Protein AF-A0A353GXH1-F1 (afdb_monomer)

pLDDT: mean 73.82, std 18.23, range [31.78, 96.81]

Structure (mmCIF, N/CA/C/O backbone):
data_AF-A0A353GXH1-F1
#
_entry.id   AF-A0A353GXH1-F1
#
loop_
_atom_site.group_PDB
_atom_site.id
_atom_site.type_symbol
_atom_site.label_atom_id
_atom_site.label_alt_id
_atom_site.label_comp_id
_atom_site.label_asym_id
_atom_site.label_entity_id
_atom_site.label_seq_id
_atom_site.pdbx_PDB_ins_code
_atom_site.Cartn_x
_atom_site.Cartn_y
_atom_site.Cartn_z
_atom_site.occupancy
_atom_site.B_iso_or_equiv
_atom_site.auth_seq_id
_atom_site.auth_comp_id
_atom_site.auth_asym_id
_atom_site.auth_atom_id
_atom_site.pdbx_PDB_model_num
ATOM 1 N N . MET A 1 1 ? 53.257 -61.340 -14.850 1.00 58.16 1 MET A N 1
ATOM 2 C CA . MET A 1 1 ? 53.489 -60.068 -14.124 1.00 58.16 1 MET A CA 1
ATOM 3 C C . MET A 1 1 ? 53.254 -58.827 -15.000 1.00 58.16 1 MET A C 1
ATOM 5 O O . MET A 1 1 ? 52.525 -57.948 -14.570 1.00 58.16 1 MET A O 1
ATOM 9 N N . TYR A 1 2 ? 53.727 -58.785 -16.255 1.00 58.03 2 TYR A N 1
ATOM 10 C CA . TYR A 1 2 ? 53.550 -57.642 -17.181 1.00 58.03 2 TYR A CA 1
ATOM 11 C C . TYR A 1 2 ? 52.098 -57.253 -17.548 1.00 58.03 2 TYR A C 1
ATOM 13 O O . TYR A 1 2 ? 51.822 -56.089 -17.831 1.00 58.03 2 TYR A O 1
ATOM 21 N N . PHE A 1 3 ? 51.154 -58.201 -17.555 1.00 57.44 3 PHE A N 1
ATOM 22 C CA . PHE A 1 3 ? 49.775 -57.938 -17.997 1.00 57.44 3 PHE A CA 1
ATOM 23 C C . PHE A 1 3 ? 48.946 -57.155 -16.961 1.00 57.44 3 PHE A C 1
ATOM 25 O O . PHE A 1 3 ? 48.179 -56.260 -17.315 1.00 57.44 3 PHE A O 1
ATOM 32 N N . LEU A 1 4 ? 49.146 -57.445 -15.671 1.00 59.50 4 LEU A N 1
ATOM 33 C CA . LEU A 1 4 ? 48.474 -56.748 -14.568 1.00 59.50 4 LEU A CA 1
ATOM 34 C C . LEU A 1 4 ? 48.942 -55.291 -14.452 1.00 59.50 4 LEU A C 1
ATOM 36 O O . LEU A 1 4 ? 48.135 -54.400 -14.188 1.00 59.50 4 LEU A O 1
ATOM 40 N N . ASP A 1 5 ? 50.220 -55.038 -14.733 1.00 67.25 5 ASP A N 1
ATOM 41 C CA . ASP A 1 5 ? 50.815 -53.704 -14.631 1.00 67.25 5 ASP A CA 1
ATOM 42 C C . ASP A 1 5 ? 50.330 -52.768 -15.752 1.00 67.25 5 ASP A C 1
ATOM 44 O O . ASP A 1 5 ? 49.944 -51.619 -15.515 1.00 67.25 5 ASP A O 1
ATOM 48 N N . ARG A 1 6 ? 50.202 -53.300 -16.978 1.00 69.12 6 ARG A N 1
ATOM 49 C CA . ARG A 1 6 ? 49.621 -52.569 -18.116 1.00 69.12 6 ARG A CA 1
ATOM 50 C C . ARG A 1 6 ? 48.143 -52.226 -17.872 1.00 69.12 6 ARG A C 1
ATOM 52 O O . ARG A 1 6 ? 47.704 -51.130 -18.218 1.00 69.12 6 ARG A O 1
ATOM 59 N N . MET A 1 7 ? 47.386 -53.113 -17.222 1.00 71.31 7 MET A N 1
ATOM 60 C CA . MET A 1 7 ? 45.981 -52.869 -16.874 1.00 71.31 7 MET A CA 1
ATOM 61 C C . MET A 1 7 ? 45.823 -51.795 -15.783 1.00 71.31 7 MET A C 1
ATOM 63 O O . MET A 1 7 ? 44.937 -50.944 -15.886 1.00 71.31 7 MET A O 1
ATOM 67 N N . ASN A 1 8 ? 46.706 -51.767 -14.781 1.00 75.44 8 ASN A N 1
ATOM 68 C CA . ASN A 1 8 ? 46.724 -50.714 -13.758 1.00 75.44 8 ASN A CA 1
ATOM 69 C C . ASN A 1 8 ? 47.136 -49.347 -14.330 1.00 75.44 8 ASN A C 1
ATOM 71 O O . ASN A 1 8 ? 46.589 -48.319 -13.925 1.00 75.44 8 ASN A O 1
ATOM 75 N N . TRP A 1 9 ? 48.036 -49.324 -15.317 1.00 75.25 9 TRP A N 1
ATOM 76 C CA . TRP A 1 9 ? 48.429 -48.106 -16.031 1.00 75.25 9 TRP A CA 1
ATOM 77 C C . TRP A 1 9 ? 47.286 -47.517 -16.872 1.00 75.25 9 TRP A C 1
ATOM 79 O O . TRP A 1 9 ? 47.043 -46.309 -16.824 1.00 75.25 9 TRP A O 1
ATOM 89 N N . VAL A 1 10 ? 46.521 -48.361 -17.576 1.00 82.62 10 VAL A N 1
ATOM 90 C CA . VAL A 1 10 ? 45.324 -47.930 -18.323 1.00 82.62 10 VAL A CA 1
ATOM 91 C C . VAL A 1 10 ? 44.236 -47.421 -17.372 1.00 82.62 10 VAL A C 1
ATOM 93 O O . VAL A 1 10 ? 43.685 -46.347 -17.608 1.00 82.62 10 VAL A O 1
ATOM 96 N N . LYS A 1 11 ? 43.982 -48.113 -16.250 1.00 83.06 11 LYS A N 1
ATOM 97 C CA . LYS A 1 11 ? 43.033 -47.652 -15.216 1.00 83.06 11 LYS A CA 1
ATOM 98 C C . LYS A 1 11 ? 43.435 -46.298 -14.621 1.00 83.06 11 LYS A C 1
ATOM 100 O O . LYS A 1 11 ? 42.574 -45.435 -14.463 1.00 83.06 11 LYS A O 1
ATOM 105 N N . LYS A 1 12 ? 44.731 -46.069 -14.362 1.00 82.50 12 LYS A N 1
ATOM 106 C CA . LYS A 1 12 ? 45.248 -44.758 -13.926 1.00 82.50 12 LYS A CA 1
ATOM 107 C C . LYS A 1 12 ? 45.021 -43.671 -14.978 1.00 82.50 12 LYS A C 1
ATOM 109 O O . LYS A 1 12 ? 44.559 -42.592 -14.624 1.00 82.50 12 LYS A O 1
ATOM 114 N N . LYS A 1 13 ? 45.288 -43.943 -16.261 1.00 87.00 13 LYS A N 1
ATOM 115 C CA . LYS A 1 13 ? 45.057 -42.968 -17.343 1.00 87.00 13 LYS A CA 1
ATOM 116 C C . LYS A 1 13 ? 43.580 -42.623 -17.531 1.00 87.00 13 LYS A C 1
ATOM 118 O O . LYS A 1 13 ? 43.259 -41.450 -17.692 1.00 87.00 13 LYS A O 1
ATOM 123 N N . ILE A 1 14 ? 42.694 -43.615 -17.455 1.00 88.81 14 ILE A N 1
ATOM 124 C CA . ILE A 1 14 ? 41.241 -43.402 -17.509 1.00 88.81 14 ILE A CA 1
ATOM 125 C C . ILE A 1 14 ? 40.773 -42.591 -16.294 1.00 88.81 14 ILE A C 1
ATOM 127 O O . ILE A 1 14 ? 40.003 -41.648 -16.456 1.00 88.81 14 ILE A O 1
ATOM 131 N N . GLY A 1 15 ? 41.284 -42.894 -15.095 1.00 89.31 15 GLY A N 1
ATOM 132 C CA . GLY A 1 15 ? 40.976 -42.134 -13.881 1.00 89.31 15 GLY A CA 1
ATOM 133 C C . GLY A 1 15 ? 41.414 -40.668 -13.961 1.00 89.31 15 GLY A C 1
ATOM 134 O O . GLY A 1 15 ? 40.645 -39.780 -13.602 1.00 89.31 15 GLY A O 1
ATOM 135 N N . ILE A 1 16 ? 42.610 -40.401 -14.496 1.00 89.12 16 ILE A N 1
ATOM 136 C CA . ILE A 1 16 ? 43.112 -39.034 -14.711 1.00 89.12 16 ILE A CA 1
ATOM 137 C C . ILE A 1 16 ? 42.254 -38.299 -15.748 1.00 89.12 16 ILE A C 1
ATOM 139 O O . ILE A 1 16 ? 41.859 -37.162 -15.509 1.00 89.12 16 ILE A O 1
ATOM 143 N N . LEU A 1 17 ? 41.906 -38.946 -16.865 1.00 88.31 17 LEU A N 1
ATOM 144 C CA . LEU A 1 17 ? 41.052 -38.345 -17.892 1.00 88.31 17 LEU A CA 1
ATOM 145 C C . LEU A 1 17 ? 39.658 -38.002 -17.342 1.00 88.31 17 LEU A C 1
ATOM 147 O O . LEU A 1 17 ? 39.151 -36.914 -17.596 1.00 88.31 17 LEU A O 1
ATOM 151 N N . PHE A 1 18 ? 39.065 -38.889 -16.540 1.00 88.06 18 PHE A N 1
ATOM 152 C CA . PHE A 1 18 ? 37.774 -38.648 -15.895 1.00 88.06 18 PHE A CA 1
ATOM 153 C C . PHE A 1 18 ? 37.831 -37.478 -14.898 1.00 88.06 18 PHE A C 1
ATOM 155 O O . PHE A 1 18 ? 36.925 -36.647 -14.865 1.00 88.06 18 PHE A O 1
ATOM 162 N N . MET A 1 19 ? 38.925 -37.359 -14.139 1.00 83.56 19 MET A N 1
ATOM 163 C CA . MET A 1 19 ? 39.149 -36.246 -13.209 1.00 83.56 19 MET A CA 1
ATOM 164 C C . MET A 1 19 ? 39.321 -34.904 -13.943 1.00 83.56 19 MET A C 1
ATOM 166 O O . MET A 1 19 ? 38.769 -33.893 -13.510 1.00 83.56 19 MET A O 1
ATOM 170 N N . VAL A 1 20 ? 40.008 -34.897 -15.091 1.00 86.75 20 VAL A N 1
ATOM 171 C CA . VAL A 1 20 ? 40.140 -33.710 -15.955 1.00 86.75 20 VAL A CA 1
ATOM 172 C C . VAL A 1 20 ? 38.787 -33.309 -16.556 1.00 86.75 20 VAL A C 1
ATOM 174 O O . VAL A 1 20 ? 38.442 -32.130 -16.549 1.00 86.75 20 VAL A O 1
ATOM 177 N N . VAL A 1 21 ? 37.978 -34.272 -17.008 1.00 85.62 21 VAL A N 1
ATOM 178 C CA . VAL A 1 21 ? 36.626 -34.006 -17.537 1.00 85.62 21 VAL A CA 1
ATOM 179 C C . VAL A 1 21 ? 35.698 -33.442 -16.455 1.00 85.62 21 VAL A C 1
ATOM 181 O O . VAL A 1 21 ? 34.954 -32.501 -16.725 1.00 85.62 21 VAL A O 1
ATOM 184 N N . LEU A 1 22 ? 35.783 -33.938 -15.217 1.00 81.31 22 LEU A N 1
ATOM 185 C CA . LEU A 1 22 ? 35.049 -33.380 -14.074 1.00 81.31 22 LEU A CA 1
ATOM 186 C C . LEU A 1 22 ? 35.471 -31.939 -13.749 1.00 81.31 22 LEU A C 1
ATOM 188 O O . LEU A 1 22 ? 34.616 -31.110 -13.446 1.00 81.31 22 LEU A O 1
ATOM 192 N N . MET A 1 23 ? 36.763 -31.611 -13.860 1.00 77.12 23 MET A N 1
ATOM 193 C CA . MET A 1 23 ? 37.250 -30.240 -13.661 1.00 77.12 23 MET A CA 1
ATOM 194 C C . MET A 1 23 ? 36.770 -29.280 -14.757 1.00 77.12 23 MET A C 1
ATOM 196 O O . MET A 1 23 ? 36.405 -28.147 -14.451 1.00 77.12 23 MET A O 1
ATOM 200 N N . VAL A 1 24 ? 36.698 -29.731 -16.013 1.00 80.06 24 VAL A N 1
ATOM 201 C CA . VAL A 1 24 ? 36.163 -28.926 -17.129 1.00 80.06 24 VAL A CA 1
ATOM 202 C C . VAL A 1 24 ? 34.629 -28.808 -17.059 1.00 80.06 24 VAL A C 1
ATOM 204 O O . VAL A 1 24 ? 34.066 -27.788 -17.456 1.00 80.06 24 VAL A O 1
ATOM 207 N N . GLY A 1 25 ? 33.938 -29.807 -16.500 1.00 71.56 25 GLY A N 1
ATOM 208 C CA . GLY A 1 25 ? 32.489 -29.779 -16.264 1.00 71.56 25 GLY A CA 1
ATOM 209 C C . GLY A 1 25 ? 32.046 -28.861 -15.115 1.00 71.56 25 GLY A C 1
ATOM 210 O O . GLY A 1 25 ? 30.892 -28.442 -15.078 1.00 71.56 25 GLY A O 1
ATOM 211 N N . CYS A 1 26 ? 32.957 -28.483 -14.213 1.00 67.88 26 CYS A N 1
ATOM 212 C CA . CYS A 1 26 ? 32.695 -27.605 -13.066 1.00 67.88 26 CYS A CA 1
ATOM 213 C C . CYS A 1 26 ? 32.782 -26.099 -13.394 1.00 67.88 26 CYS A C 1
ATOM 215 O O . CYS A 1 26 ? 33.204 -25.297 -12.560 1.00 67.88 26 CYS A O 1
ATOM 217 N N . ASN A 1 27 ? 32.328 -25.668 -14.574 1.00 66.00 27 ASN A N 1
ATOM 218 C CA . ASN A 1 27 ? 32.113 -24.244 -14.868 1.00 66.00 27 ASN A CA 1
ATOM 219 C C . ASN A 1 27 ? 30.830 -23.733 -14.171 1.00 66.00 27 ASN A C 1
ATOM 221 O O . ASN A 1 27 ? 29.853 -23.337 -14.800 1.00 66.00 27 ASN A O 1
ATOM 225 N N . GLY A 1 28 ? 30.820 -23.763 -12.836 1.00 59.56 28 GLY A N 1
ATOM 226 C CA . GLY A 1 28 ? 29.675 -23.446 -11.971 1.00 59.56 28 GLY A CA 1
ATOM 227 C C . GLY A 1 28 ? 29.397 -21.952 -11.762 1.00 59.56 28 GLY A C 1
ATOM 228 O O . GLY A 1 28 ? 28.925 -21.564 -10.698 1.00 59.56 28 GLY A O 1
ATOM 229 N N . CYS A 1 29 ? 29.714 -21.084 -12.725 1.00 61.56 29 CYS A N 1
ATOM 230 C CA . CYS A 1 29 ? 29.539 -19.629 -12.592 1.00 61.56 29 CYS A CA 1
ATOM 231 C C . CYS A 1 29 ? 28.863 -18.972 -13.806 1.00 61.56 29 CYS A C 1
ATOM 233 O O . CYS A 1 29 ? 29.098 -17.797 -14.072 1.00 61.56 29 CYS A O 1
ATOM 235 N N . TRP A 1 30 ? 28.006 -19.698 -14.529 1.00 57.62 30 TRP A N 1
ATOM 236 C CA . TRP A 1 30 ? 27.283 -19.130 -15.676 1.00 57.62 30 TRP A CA 1
ATOM 237 C C . TRP A 1 30 ? 26.082 -18.251 -15.271 1.00 57.62 30 TRP A C 1
ATOM 239 O O . TRP A 1 30 ? 25.663 -17.396 -16.041 1.00 57.62 30 TRP A O 1
ATOM 249 N N . ASP A 1 31 ? 25.557 -18.387 -14.049 1.00 52.81 31 ASP A N 1
ATOM 250 C CA . ASP A 1 31 ? 24.341 -17.674 -13.615 1.00 52.81 31 ASP A CA 1
ATOM 251 C C . ASP A 1 31 ? 24.621 -16.504 -12.646 1.00 52.81 31 ASP A C 1
ATOM 253 O O . ASP A 1 31 ? 23.929 -16.294 -11.648 1.00 52.81 31 ASP A O 1
ATOM 257 N N . LYS A 1 32 ? 25.689 -15.730 -12.897 1.00 58.84 32 LYS A N 1
ATOM 258 C CA . LYS A 1 32 ? 25.958 -14.499 -12.133 1.00 58.84 32 LYS A CA 1
ATOM 259 C C . LYS A 1 32 ? 25.214 -13.313 -12.743 1.00 58.84 32 LYS A C 1
ATOM 261 O O . LYS A 1 32 ? 25.686 -12.670 -13.677 1.00 58.84 32 LYS A O 1
ATOM 266 N N . ASN A 1 33 ? 24.085 -12.952 -12.139 1.00 59.75 33 ASN A N 1
ATOM 267 C CA . ASN A 1 33 ? 23.472 -11.644 -12.360 1.00 59.75 33 ASN A CA 1
ATOM 268 C C . ASN A 1 33 ? 24.214 -10.582 -11.540 1.00 59.75 33 ASN A C 1
ATOM 270 O O . ASN A 1 33 ? 24.004 -10.437 -10.337 1.00 59.75 33 ASN A O 1
ATOM 274 N N . GLU A 1 34 ? 25.108 -9.838 -12.188 1.00 65.31 34 GLU A N 1
ATOM 275 C CA . GLU A 1 34 ? 25.822 -8.743 -11.534 1.00 65.31 34 GLU A CA 1
ATOM 276 C C . GLU A 1 34 ? 24.870 -7.602 -11.141 1.00 65.31 34 GLU A C 1
ATOM 278 O O . GLU A 1 34 ? 24.014 -7.186 -11.925 1.00 65.31 34 GLU A O 1
ATOM 283 N N . LEU A 1 35 ? 25.075 -7.020 -9.951 1.00 63.38 35 LEU A N 1
ATOM 284 C CA . LEU A 1 35 ? 24.279 -5.898 -9.427 1.00 63.38 35 LEU A CA 1
ATOM 285 C C . LEU A 1 35 ? 24.234 -4.699 -10.395 1.00 63.38 35 LEU A C 1
ATOM 287 O O . LEU A 1 35 ? 23.254 -3.957 -10.438 1.00 63.38 35 LEU A O 1
ATOM 291 N N . LYS A 1 36 ? 25.272 -4.531 -11.225 1.00 67.69 36 LYS A N 1
ATOM 292 C CA . LYS A 1 36 ? 25.351 -3.481 -12.250 1.00 67.69 36 LYS A CA 1
ATOM 293 C C . LYS A 1 36 ? 24.356 -3.659 -13.408 1.00 67.69 36 LYS A C 1
ATOM 295 O O . LYS A 1 36 ? 24.119 -2.709 -14.140 1.00 67.69 36 LYS A O 1
ATOM 300 N N . ASN A 1 37 ? 23.763 -4.838 -13.575 1.00 77.50 37 ASN A N 1
ATOM 301 C CA . ASN A 1 37 ? 22.806 -5.125 -14.649 1.00 77.50 37 ASN A CA 1
ATOM 302 C C . ASN A 1 37 ? 21.350 -5.106 -14.157 1.00 77.50 37 ASN A C 1
ATOM 304 O O . ASN A 1 37 ? 20.422 -5.325 -14.940 1.00 77.50 37 ASN A O 1
ATOM 308 N N . LEU A 1 38 ? 21.144 -4.837 -12.864 1.00 85.69 38 LEU A N 1
ATOM 309 C CA . LEU A 1 38 ? 19.846 -4.861 -12.203 1.00 85.69 38 LEU A CA 1
ATOM 310 C C . LEU A 1 38 ? 19.358 -3.442 -11.892 1.00 85.69 38 LEU A C 1
ATOM 312 O O . LEU A 1 38 ? 20.103 -2.599 -11.387 1.00 85.69 38 LEU A O 1
ATOM 316 N N . ALA A 1 39 ? 18.089 -3.187 -12.200 1.00 88.19 39 ALA A N 1
ATOM 317 C CA . ALA A 1 39 ? 17.342 -2.022 -11.753 1.00 88.19 39 ALA A CA 1
ATOM 318 C C . ALA A 1 39 ? 16.627 -2.378 -10.453 1.00 88.19 39 ALA A C 1
ATOM 320 O O . ALA A 1 39 ? 15.634 -3.105 -10.468 1.00 88.19 39 ALA A O 1
ATOM 321 N N . LEU A 1 40 ? 17.154 -1.894 -9.330 1.00 89.75 40 LEU A N 1
ATOM 322 C CA . LEU A 1 40 ? 16.593 -2.168 -8.011 1.00 89.75 40 LEU A CA 1
ATOM 323 C C . LEU A 1 40 ? 15.289 -1.394 -7.849 1.00 89.75 40 LEU A C 1
ATOM 325 O O . LEU A 1 40 ? 15.289 -0.165 -7.776 1.00 89.75 40 LEU A O 1
ATOM 329 N N . ILE A 1 41 ? 14.174 -2.113 -7.806 1.00 90.31 41 ILE A N 1
ATOM 330 C CA . ILE A 1 41 ? 12.862 -1.498 -7.628 1.00 90.31 41 ILE A CA 1
ATOM 331 C C . ILE A 1 41 ? 12.614 -1.336 -6.134 1.00 90.31 41 ILE A C 1
ATOM 333 O O . ILE A 1 41 ? 12.787 -2.290 -5.383 1.00 90.31 41 ILE A O 1
ATOM 337 N N . SER A 1 42 ? 12.221 -0.140 -5.706 1.00 91.69 42 SER A N 1
ATOM 338 C CA . SER A 1 42 ? 11.859 0.165 -4.312 1.00 91.69 42 SER A CA 1
ATOM 339 C C . SER A 1 42 ? 10.346 0.212 -4.114 1.00 91.69 42 SER A C 1
ATOM 341 O O . SER A 1 42 ? 9.836 -0.329 -3.137 1.00 91.69 42 SER A O 1
ATOM 343 N N . GLY A 1 43 ? 9.613 0.762 -5.081 1.00 92.38 43 GLY A N 1
ATOM 344 C CA . GLY A 1 43 ? 8.154 0.829 -5.082 1.00 92.38 43 GLY A CA 1
ATOM 345 C C . GLY A 1 43 ? 7.579 0.546 -6.465 1.00 92.38 43 GLY A C 1
ATOM 346 O O . GLY A 1 43 ? 8.218 0.831 -7.483 1.00 92.38 43 GLY A O 1
ATOM 347 N N . MET A 1 44 ? 6.381 -0.028 -6.488 1.00 93.06 44 MET A N 1
ATOM 348 C CA . MET A 1 44 ? 5.606 -0.276 -7.700 1.00 93.06 44 MET A CA 1
ATOM 349 C C . MET A 1 44 ? 4.227 0.367 -7.569 1.00 93.06 44 MET A C 1
ATOM 351 O O . MET A 1 44 ? 3.571 0.228 -6.544 1.00 93.06 44 MET A O 1
ATOM 355 N N . GLY A 1 45 ? 3.788 1.055 -8.613 1.00 94.44 45 GLY A N 1
ATOM 356 C CA . GLY A 1 45 ? 2.474 1.668 -8.725 1.00 94.44 45 GLY A CA 1
ATOM 357 C C . GLY A 1 45 ? 1.660 0.982 -9.811 1.00 94.44 45 GLY A C 1
ATOM 358 O O . GLY A 1 45 ? 2.204 0.625 -10.860 1.00 94.44 45 GLY A O 1
ATOM 359 N N . VAL A 1 46 ? 0.369 0.790 -9.566 1.00 94.62 46 VAL A N 1
ATOM 360 C CA . VAL A 1 46 ? -0.579 0.269 -10.554 1.00 94.62 46 VAL A CA 1
ATOM 361 C C . VAL A 1 46 ? -1.751 1.221 -10.656 1.00 94.62 46 VAL A C 1
ATOM 363 O O . VAL A 1 46 ? -2.561 1.318 -9.737 1.00 94.62 46 VAL A O 1
ATOM 366 N N . ASP A 1 47 ? -1.850 1.869 -11.804 1.00 95.56 47 ASP A N 1
ATOM 367 C CA . ASP A 1 47 ? -2.963 2.719 -12.195 1.00 95.56 47 ASP A CA 1
ATOM 368 C C . ASP A 1 47 ? -3.741 2.063 -13.341 1.00 95.56 47 ASP A C 1
ATOM 370 O O . ASP A 1 47 ? -3.263 1.138 -14.017 1.00 95.56 47 ASP A O 1
ATOM 374 N N . ARG A 1 48 ? -4.978 2.521 -13.542 1.00 93.06 48 ARG A N 1
ATOM 375 C CA . ARG A 1 48 ? -5.827 2.061 -14.634 1.00 93.06 48 ARG A CA 1
ATOM 376 C C . ARG A 1 48 ? -6.611 3.227 -15.202 1.00 93.06 48 ARG A C 1
ATOM 378 O O . ARG A 1 48 ? -7.264 3.950 -14.458 1.00 93.06 48 ARG A O 1
ATOM 385 N N . THR A 1 49 ? -6.531 3.393 -16.509 1.00 91.06 49 THR A N 1
ATOM 386 C CA . THR A 1 49 ? -7.243 4.442 -17.234 1.00 91.06 49 THR A CA 1
ATOM 387 C C . THR A 1 49 ? -8.732 4.106 -17.361 1.00 91.06 49 THR A C 1
ATOM 389 O O . THR A 1 49 ? -9.168 2.974 -17.110 1.00 91.06 49 THR A O 1
ATOM 392 N N . SER A 1 50 ? -9.534 5.091 -17.765 1.00 88.25 50 SER A N 1
ATOM 393 C CA . SER A 1 50 ? -10.970 4.922 -18.017 1.00 88.25 50 SER A CA 1
ATOM 394 C C . SER A 1 50 ? -11.266 3.988 -19.200 1.00 88.25 50 SER A C 1
ATOM 396 O O . SER A 1 50 ? -12.247 3.250 -19.154 1.00 88.25 50 SER A O 1
ATOM 398 N N . ASP A 1 51 ? -10.393 3.948 -20.214 1.00 87.56 51 ASP A N 1
ATOM 399 C CA . ASP A 1 51 ? -10.444 3.001 -21.344 1.00 87.56 51 ASP A CA 1
ATOM 400 C C . ASP A 1 51 ? -9.907 1.597 -20.982 1.00 87.56 51 ASP A C 1
ATOM 402 O O . ASP A 1 51 ? -9.866 0.695 -21.818 1.00 87.56 51 ASP A O 1
ATOM 406 N N . GLY A 1 52 ? -9.534 1.376 -19.716 1.00 85.12 52 GLY A N 1
ATOM 407 C CA . GLY A 1 52 ? -9.236 0.058 -19.161 1.00 85.12 52 GLY A CA 1
ATOM 408 C C . GLY A 1 52 ? -7.791 -0.412 -19.321 1.00 85.12 52 GLY A C 1
ATOM 409 O O . GLY A 1 52 ? -7.506 -1.554 -18.931 1.00 85.12 52 GLY A O 1
ATOM 410 N N . LYS A 1 53 ? -6.885 0.434 -19.827 1.00 90.75 53 LYS A N 1
ATOM 411 C CA . LYS A 1 53 ? -5.446 0.153 -19.919 1.00 90.75 53 LYS A CA 1
ATOM 412 C C . LYS A 1 53 ? -4.768 0.243 -18.562 1.00 90.75 53 LYS A C 1
ATOM 414 O O . LYS A 1 53 ? -5.141 1.030 -17.697 1.00 90.75 53 LYS A O 1
ATOM 419 N N . TYR A 1 54 ? -3.738 -0.571 -18.388 1.00 91.88 54 TYR A N 1
ATOM 420 C CA . TYR A 1 54 ? -2.898 -0.573 -17.204 1.00 91.88 54 TYR A CA 1
ATOM 421 C C . TYR A 1 54 ? -1.739 0.394 -17.373 1.00 91.88 54 TYR A C 1
ATOM 423 O O . TYR A 1 54 ? -1.068 0.392 -18.406 1.00 91.88 54 TYR A O 1
ATOM 431 N N . ILE A 1 55 ? -1.459 1.147 -16.316 1.00 93.94 55 ILE A N 1
ATOM 432 C CA . ILE A 1 55 ? -0.240 1.933 -16.183 1.00 93.94 55 ILE A CA 1
ATOM 433 C C . ILE A 1 55 ? 0.536 1.350 -15.007 1.00 93.94 55 ILE A C 1
ATOM 435 O O . ILE A 1 55 ? 0.024 1.243 -13.893 1.00 93.94 55 ILE A O 1
ATOM 439 N N . THR A 1 56 ? 1.770 0.925 -15.257 1.00 93.44 56 THR A N 1
ATOM 440 C CA . THR A 1 56 ? 2.668 0.449 -14.203 1.00 93.44 56 THR A CA 1
ATOM 441 C C . THR A 1 56 ? 3.789 1.444 -14.017 1.00 93.44 56 THR A C 1
ATOM 443 O O . THR A 1 56 ? 4.551 1.699 -14.953 1.00 93.44 56 THR A O 1
ATOM 446 N N . THR A 1 57 ? 3.896 1.957 -12.798 1.00 94.12 57 THR A N 1
ATOM 447 C CA . THR A 1 57 ? 4.938 2.888 -12.380 1.00 94.12 57 THR A CA 1
ATOM 448 C C . THR A 1 57 ? 5.978 2.156 -11.545 1.00 94.12 57 THR A C 1
ATOM 450 O O . THR A 1 57 ? 5.631 1.400 -10.640 1.00 94.12 57 THR A O 1
ATOM 453 N N . PHE A 1 58 ? 7.259 2.381 -11.810 1.00 93.19 58 PHE A N 1
ATOM 454 C CA . PHE A 1 58 ? 8.352 1.854 -11.002 1.00 93.19 58 PHE A CA 1
ATOM 455 C C . PHE A 1 58 ? 9.201 2.975 -10.431 1.00 93.19 58 PHE A C 1
ATOM 457 O O . PHE A 1 58 ? 9.615 3.879 -11.155 1.00 93.19 58 PHE A O 1
ATOM 464 N N . GLN A 1 59 ? 9.516 2.852 -9.144 1.00 92.31 59 GLN A N 1
ATOM 465 C CA . GL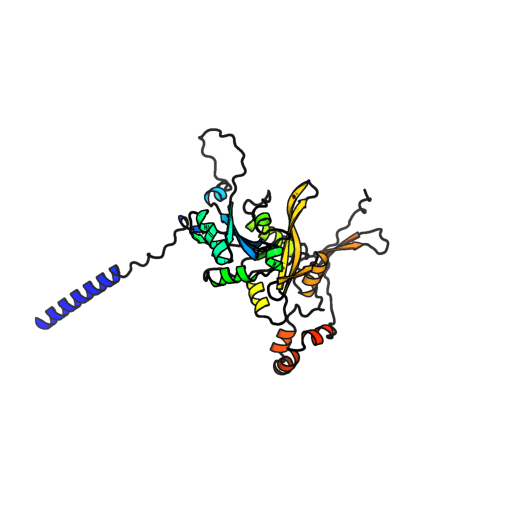N A 1 59 ? 10.525 3.656 -8.473 1.00 92.31 59 GLN A CA 1
ATOM 466 C C . GLN A 1 59 ? 11.845 2.875 -8.434 1.00 92.31 59 GLN A C 1
ATOM 468 O O . GLN A 1 59 ? 12.028 1.960 -7.622 1.00 92.31 59 GLN A O 1
ATOM 473 N N . VAL A 1 60 ? 12.761 3.231 -9.329 1.00 91.25 60 VAL A N 1
ATOM 474 C CA . VAL A 1 60 ? 14.075 2.602 -9.496 1.00 91.25 60 VAL A CA 1
ATOM 475 C C . VAL A 1 60 ? 15.095 3.331 -8.630 1.00 91.25 60 VAL A C 1
ATOM 477 O O . VAL A 1 60 ? 15.277 4.533 -8.780 1.00 91.25 60 VAL A O 1
ATOM 480 N N . ILE A 1 61 ? 15.780 2.625 -7.734 1.00 89.19 61 ILE A N 1
ATOM 481 C CA . ILE A 1 61 ? 16.863 3.202 -6.926 1.00 89.19 61 ILE A CA 1
ATOM 482 C C . ILE A 1 61 ? 18.065 3.490 -7.828 1.00 89.19 61 ILE A C 1
ATOM 484 O O . ILE A 1 61 ? 18.458 2.630 -8.620 1.00 89.19 61 ILE A O 1
ATOM 488 N N . ILE A 1 62 ? 18.687 4.659 -7.655 1.00 85.50 62 ILE A N 1
ATOM 489 C CA . ILE A 1 62 ? 19.962 5.020 -8.285 1.00 85.50 62 ILE A CA 1
ATOM 490 C C . ILE A 1 62 ? 21.073 4.896 -7.225 1.00 85.50 62 ILE A C 1
ATOM 492 O O . ILE A 1 62 ? 21.259 5.811 -6.421 1.00 85.50 62 ILE A O 1
ATOM 496 N N . PRO A 1 63 ? 21.832 3.779 -7.174 1.00 78.75 63 PRO A N 1
ATOM 497 C CA . PRO A 1 63 ? 22.713 3.488 -6.038 1.00 78.75 63 PRO A CA 1
ATOM 498 C C . PRO A 1 63 ? 23.824 4.518 -5.797 1.00 78.75 63 PRO A C 1
ATOM 500 O O . PRO A 1 63 ? 24.232 4.706 -4.653 1.00 78.75 63 PRO A O 1
ATOM 503 N N . SER A 1 64 ? 24.313 5.186 -6.848 1.00 72.50 64 SER A N 1
ATOM 504 C CA . SER A 1 64 ? 25.340 6.232 -6.734 1.00 72.50 64 SER A CA 1
ATOM 505 C C . SER A 1 64 ? 24.865 7.424 -5.902 1.00 72.50 64 SER A C 1
ATOM 507 O O . SER A 1 64 ? 25.645 7.966 -5.130 1.00 72.50 64 SER A O 1
ATOM 509 N N . MET A 1 65 ? 23.577 7.764 -5.984 1.00 68.69 65 MET A N 1
ATOM 510 C CA . MET A 1 65 ? 23.001 8.948 -5.332 1.00 68.69 65 MET A CA 1
ATOM 511 C C . MET A 1 65 ? 22.618 8.691 -3.870 1.00 68.69 65 MET A C 1
ATOM 513 O O . MET A 1 65 ? 22.456 9.617 -3.080 1.00 68.69 65 MET A O 1
ATOM 517 N N . VAL A 1 66 ? 22.487 7.419 -3.480 1.00 67.62 66 VAL A N 1
ATOM 518 C CA . VAL A 1 66 ? 22.193 7.024 -2.093 1.00 67.62 66 VAL A CA 1
ATOM 519 C C . VAL A 1 66 ? 23.448 7.125 -1.211 1.00 67.62 66 VAL A C 1
ATOM 521 O O . VAL A 1 66 ? 23.338 7.398 -0.018 1.00 67.62 66 VAL A O 1
ATOM 524 N N . LYS A 1 67 ? 24.649 6.954 -1.787 1.00 58.72 67 LYS A N 1
ATOM 525 C CA . LYS A 1 67 ? 25.926 6.943 -1.048 1.00 58.72 67 LYS A CA 1
ATOM 526 C C . LYS A 1 67 ? 26.442 8.322 -0.620 1.00 58.72 67 LYS A C 1
ATOM 528 O O . LYS A 1 67 ? 27.227 8.382 0.320 1.00 58.72 67 LYS A O 1
ATOM 533 N N . GLU A 1 68 ? 25.973 9.416 -1.216 1.00 52.31 68 GLU A N 1
ATOM 534 C CA . GLU A 1 68 ? 26.398 10.784 -0.850 1.00 52.31 68 GLU A CA 1
ATOM 535 C C . GLU A 1 68 ? 25.880 11.261 0.527 1.00 52.31 68 GLU A C 1
ATOM 537 O O . GLU A 1 68 ? 26.143 12.386 0.933 1.00 52.31 68 GLU A O 1
ATOM 542 N N . GLY A 1 69 ? 25.145 10.422 1.271 1.00 45.16 69 GLY A N 1
ATOM 543 C CA . GLY A 1 69 ? 24.705 10.704 2.646 1.00 45.16 69 GLY A CA 1
ATOM 544 C C . GLY A 1 69 ? 25.581 10.110 3.756 1.00 45.16 69 GLY A C 1
ATOM 545 O O . GLY A 1 69 ? 25.247 10.268 4.927 1.00 45.16 69 GLY A O 1
ATOM 546 N N . GLY A 1 70 ? 26.663 9.399 3.425 1.00 36.31 70 GLY A N 1
ATOM 547 C CA . GLY A 1 70 ? 27.617 8.924 4.425 1.00 36.31 70 GLY A CA 1
ATOM 548 C C . GLY A 1 70 ? 28.568 10.044 4.833 1.00 36.31 70 GLY A C 1
ATOM 549 O O . GLY A 1 70 ? 29.156 10.680 3.964 1.00 36.31 70 GLY A O 1
ATOM 550 N N . SER A 1 71 ? 28.739 10.258 6.140 1.00 42.03 71 SER A N 1
ATOM 551 C CA . SER A 1 71 ? 29.852 11.019 6.721 1.00 42.03 71 SER A CA 1
ATOM 552 C C . SER A 1 71 ? 31.185 10.435 6.232 1.00 42.03 71 SER A C 1
ATOM 554 O O . SER A 1 71 ? 31.747 9.515 6.821 1.00 42.03 71 SER A O 1
ATOM 556 N N . GLY A 1 72 ? 31.633 10.912 5.077 1.00 34.34 72 GLY A N 1
ATOM 557 C CA . GLY A 1 72 ? 32.933 10.654 4.491 1.00 34.34 72 GLY A CA 1
ATOM 558 C C . GLY A 1 72 ? 33.692 11.964 4.524 1.00 34.34 72 GLY A C 1
ATOM 559 O O . GLY A 1 72 ? 33.309 12.929 3.864 1.00 34.34 72 GLY A O 1
ATOM 560 N N . SER A 1 73 ? 34.731 11.999 5.346 1.00 39.03 73 SER A N 1
ATOM 561 C CA . SER A 1 73 ? 35.730 13.055 5.427 1.00 39.03 73 SER A CA 1
ATOM 562 C C . SER A 1 73 ? 36.083 13.596 4.037 1.00 39.03 73 SER A C 1
ATOM 564 O O . SER A 1 73 ? 36.631 12.888 3.193 1.00 39.03 73 SER A O 1
ATOM 566 N N . LYS A 1 74 ? 35.771 14.879 3.806 1.00 37.25 74 LYS A N 1
ATOM 567 C CA . LYS A 1 74 ? 36.270 15.632 2.653 1.00 37.25 74 LYS A CA 1
ATOM 568 C C . LYS A 1 74 ? 37.799 15.598 2.680 1.00 37.25 74 LYS A C 1
ATOM 570 O O . LYS A 1 74 ? 38.415 16.217 3.545 1.00 37.25 74 LYS A O 1
ATOM 575 N N . GLY A 1 75 ? 38.400 14.901 1.721 1.00 36.78 75 GLY A N 1
ATOM 576 C CA . GLY A 1 75 ? 39.778 15.168 1.324 1.00 36.78 75 GLY A CA 1
ATOM 577 C C . GLY A 1 75 ? 39.875 16.584 0.732 1.00 36.78 75 GLY A C 1
ATOM 578 O O . GLY A 1 75 ? 38.922 17.040 0.092 1.00 36.78 75 GLY A O 1
ATOM 579 N N . PRO A 1 76 ? 40.978 17.313 0.957 1.00 41.59 76 PRO A N 1
ATOM 580 C CA . PRO A 1 76 ? 41.113 18.682 0.489 1.00 41.59 76 PRO A CA 1
ATOM 581 C C . PRO A 1 76 ? 41.487 18.692 -0.997 1.00 41.59 76 PRO A C 1
ATOM 583 O O . PRO A 1 76 ? 42.596 18.321 -1.367 1.00 41.59 76 PRO A O 1
ATOM 586 N N . GLY A 1 77 ? 40.567 19.135 -1.852 1.00 40.19 77 GLY A N 1
ATOM 587 C CA . GLY A 1 77 ? 40.882 19.463 -3.243 1.00 40.19 77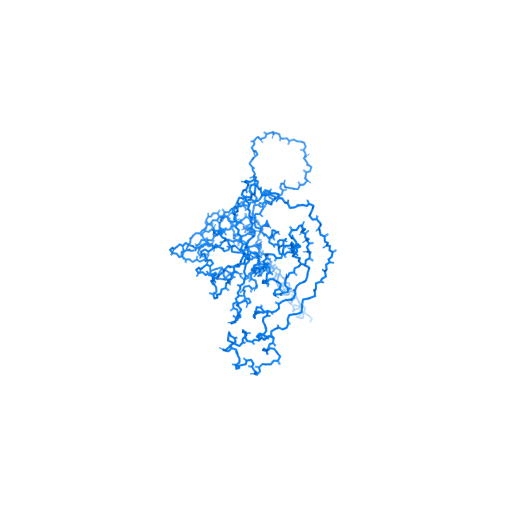 GLY A CA 1
ATOM 588 C C . GLY A 1 77 ? 39.685 19.370 -4.181 1.00 40.19 77 GLY A C 1
ATOM 589 O O . GLY A 1 77 ? 39.263 18.274 -4.528 1.00 40.19 77 GLY A O 1
ATOM 590 N N . GLY A 1 78 ? 39.189 20.522 -4.643 1.00 33.59 78 GLY A N 1
ATOM 591 C CA . GLY A 1 78 ? 38.389 20.591 -5.869 1.00 33.59 78 GLY A CA 1
ATOM 592 C C . GLY A 1 78 ? 37.141 21.467 -5.801 1.00 33.59 78 GLY A C 1
ATOM 593 O O . GLY A 1 78 ? 36.074 20.985 -5.453 1.00 33.59 78 GLY A O 1
ATOM 594 N N . GLY A 1 79 ? 37.312 22.738 -6.182 1.00 34.91 79 GLY A N 1
ATOM 595 C CA . GLY A 1 79 ? 36.450 23.475 -7.119 1.00 34.91 79 GLY A CA 1
ATOM 596 C C . GLY A 1 79 ? 34.948 23.571 -6.844 1.00 34.91 79 GLY A C 1
ATOM 597 O O . GLY A 1 79 ? 34.205 22.615 -7.024 1.00 34.91 79 GLY A O 1
ATOM 598 N N . GLY A 1 80 ? 34.495 24.787 -6.529 1.00 43.91 80 GLY A N 1
ATOM 599 C CA . GLY A 1 80 ? 33.082 25.139 -6.443 1.00 43.91 80 GLY A CA 1
ATOM 600 C C . GLY A 1 80 ? 32.305 24.877 -7.737 1.00 43.91 80 GLY A C 1
ATOM 601 O O . GLY A 1 80 ? 32.698 25.309 -8.818 1.00 43.91 80 GLY A O 1
ATOM 602 N N . GLY A 1 81 ? 31.161 24.214 -7.580 1.00 34.12 81 GLY A N 1
ATOM 603 C CA . GLY A 1 81 ? 30.092 24.118 -8.564 1.00 34.12 81 GLY A CA 1
ATOM 604 C C . GLY A 1 81 ? 28.781 24.514 -7.895 1.00 34.12 81 GLY A C 1
ATOM 605 O O . GLY A 1 81 ? 28.298 23.826 -6.999 1.00 34.12 81 GLY A O 1
ATOM 606 N N . SER A 1 82 ? 28.250 25.664 -8.305 1.00 43.72 82 SER A N 1
ATOM 607 C CA . SER A 1 82 ? 26.913 26.146 -7.966 1.00 43.72 82 SER A CA 1
ATOM 608 C C . SER A 1 82 ? 25.862 25.256 -8.631 1.00 43.72 82 SER A C 1
ATOM 610 O O . SER A 1 82 ? 25.943 25.002 -9.831 1.00 43.72 82 SER A O 1
ATOM 612 N N . GLY A 1 83 ? 24.887 24.784 -7.853 1.00 31.78 83 GLY A N 1
ATOM 613 C CA . GLY A 1 83 ? 23.771 23.981 -8.352 1.00 31.78 83 GLY A CA 1
ATOM 614 C C . GLY A 1 83 ? 23.184 23.068 -7.283 1.00 31.78 83 GLY A C 1
ATOM 615 O O . GLY A 1 83 ? 23.269 21.851 -7.398 1.00 31.78 83 GLY A O 1
ATOM 616 N N . GLY A 1 84 ? 22.599 23.648 -6.232 1.00 34.28 84 GLY A N 1
ATOM 617 C CA . GLY A 1 84 ? 21.826 22.920 -5.221 1.00 34.28 84 GLY A CA 1
ATOM 618 C C . GLY A 1 84 ? 20.507 22.391 -5.790 1.00 34.28 84 GLY A C 1
ATOM 619 O O . GLY A 1 84 ? 19.441 22.882 -5.439 1.00 34.28 84 GLY A O 1
ATOM 620 N N . GLY A 1 85 ? 20.574 21.422 -6.700 1.00 37.28 85 GLY A N 1
ATOM 621 C CA . GLY A 1 85 ? 19.438 20.589 -7.075 1.00 37.28 85 GLY A CA 1
ATOM 622 C C . GLY A 1 85 ? 19.430 19.357 -6.181 1.00 37.28 85 GLY A C 1
ATOM 623 O O . GLY A 1 85 ? 20.428 18.644 -6.125 1.00 37.28 85 GLY A O 1
ATOM 624 N N . MET A 1 86 ? 18.328 19.112 -5.468 1.00 46.19 86 MET A N 1
ATOM 625 C CA . MET A 1 86 ? 18.123 17.885 -4.692 1.00 46.19 86 MET A CA 1
ATOM 626 C C . MET A 1 86 ? 18.397 16.679 -5.599 1.00 46.19 86 MET A C 1
ATOM 628 O O . MET A 1 86 ? 17.640 16.409 -6.533 1.00 46.19 86 MET A O 1
ATOM 632 N N . THR A 1 87 ? 19.505 15.975 -5.379 1.00 53.00 87 THR A N 1
ATOM 633 C CA . THR A 1 87 ? 19.868 14.842 -6.222 1.00 53.00 87 THR A CA 1
ATOM 634 C C . THR A 1 87 ? 18.893 13.702 -5.963 1.00 53.00 87 THR A C 1
ATOM 636 O O . THR A 1 87 ? 18.901 13.077 -4.902 1.00 53.00 87 THR A O 1
ATOM 639 N N . GLN A 1 88 ? 17.996 13.465 -6.922 1.00 63.94 88 GLN A N 1
ATOM 640 C CA . GLN A 1 88 ? 16.922 12.494 -6.773 1.00 63.94 88 GLN A CA 1
ATOM 641 C C . GLN A 1 88 ? 17.518 11.084 -6.664 1.00 63.94 88 GLN A C 1
ATOM 643 O O . GLN A 1 88 ? 18.118 10.568 -7.605 1.00 63.94 88 GLN A O 1
ATOM 648 N N . ALA A 1 89 ? 17.350 10.440 -5.506 1.00 78.62 89 ALA A N 1
ATOM 649 C CA . ALA A 1 89 ? 17.907 9.108 -5.247 1.00 78.62 89 ALA A CA 1
ATOM 650 C C . ALA A 1 89 ? 17.190 7.982 -6.017 1.00 78.62 89 ALA A C 1
ATOM 652 O O . ALA A 1 89 ? 17.584 6.812 -5.949 1.00 78.62 89 ALA A O 1
ATOM 653 N N . VAL A 1 90 ? 16.124 8.332 -6.739 1.00 85.94 90 VAL A N 1
ATOM 654 C CA . VAL A 1 90 ? 15.265 7.409 -7.470 1.00 85.94 90 VAL A CA 1
ATOM 655 C C . VAL A 1 90 ? 14.878 7.969 -8.836 1.00 85.94 90 VAL A C 1
ATOM 657 O O . VAL A 1 90 ? 14.615 9.156 -8.984 1.00 85.94 90 VAL A O 1
ATOM 660 N N . LEU A 1 91 ? 14.776 7.091 -9.826 1.00 88.00 91 LEU A N 1
ATOM 661 C CA . LEU A 1 91 ? 14.131 7.366 -11.104 1.00 88.00 91 LEU A CA 1
ATOM 662 C C . LEU A 1 91 ? 12.709 6.795 -11.059 1.00 88.00 91 LEU A C 1
ATOM 664 O O . LEU A 1 91 ? 12.531 5.608 -10.784 1.00 88.00 91 LEU A O 1
ATOM 668 N N . VAL A 1 92 ? 11.701 7.616 -11.357 1.00 90.81 92 VAL A N 1
ATOM 669 C CA . VAL A 1 92 ? 10.309 7.160 -11.485 1.00 90.81 92 VAL A CA 1
ATOM 670 C C . VAL A 1 92 ? 9.951 7.041 -12.962 1.00 90.81 92 VAL A C 1
ATOM 672 O O . VAL A 1 92 ? 10.015 8.020 -13.699 1.00 90.81 92 VAL A O 1
ATOM 675 N N . THR A 1 93 ? 9.560 5.844 -13.391 1.00 92.25 93 THR A N 1
ATOM 676 C CA . THR A 1 93 ? 9.163 5.549 -14.781 1.00 92.25 93 THR A CA 1
ATOM 677 C C . THR A 1 93 ? 7.761 4.973 -14.812 1.00 92.25 93 THR A C 1
ATOM 679 O O . THR A 1 93 ? 7.366 4.301 -13.862 1.00 92.25 93 THR A O 1
ATOM 682 N N . SER A 1 94 ? 7.017 5.236 -15.886 1.00 93.50 94 SER A N 1
ATOM 683 C CA . SER A 1 94 ? 5.689 4.667 -16.108 1.00 93.50 94 SER A CA 1
ATOM 684 C C . SER A 1 94 ? 5.592 4.097 -17.518 1.00 93.50 94 SER A C 1
ATOM 686 O O . SER A 1 94 ? 6.101 4.683 -18.473 1.00 93.50 94 SER A O 1
ATOM 688 N N . GLY A 1 95 ? 4.907 2.965 -17.650 1.00 92.69 95 GLY A N 1
ATOM 689 C CA . GLY A 1 95 ? 4.591 2.340 -18.931 1.00 92.69 95 GLY A CA 1
ATOM 690 C C . GLY A 1 95 ? 3.111 1.995 -19.001 1.00 92.69 95 GLY A C 1
ATOM 691 O O . GLY A 1 95 ? 2.543 1.552 -18.004 1.00 92.69 95 GLY A O 1
ATOM 692 N N . GLU A 1 96 ? 2.499 2.189 -20.167 1.00 94.06 96 GLU A N 1
ATOM 693 C CA . GLU A 1 96 ? 1.076 1.935 -20.425 1.00 94.06 96 GLU A CA 1
ATOM 694 C C . GLU A 1 96 ? 0.901 0.730 -21.360 1.00 94.06 96 GLU A C 1
ATOM 696 O O . GLU A 1 96 ? 1.674 0.542 -22.300 1.00 94.06 96 GLU A O 1
ATOM 701 N N . SER A 1 97 ? -0.099 -0.118 -21.103 1.00 92.38 97 SER A N 1
ATOM 702 C CA . SER A 1 97 ? -0.454 -1.238 -21.984 1.00 92.38 97 SER A CA 1
ATOM 703 C C . SER A 1 97 ? -1.849 -1.793 -21.688 1.00 92.38 97 SER A C 1
ATOM 705 O O . SER A 1 97 ? -2.397 -1.602 -20.607 1.00 92.38 97 SER A O 1
ATOM 707 N N . MET A 1 98 ? -2.398 -2.592 -22.606 1.00 88.75 98 MET A N 1
ATOM 708 C CA . MET A 1 98 ? -3.653 -3.334 -22.402 1.00 88.75 98 MET A CA 1
ATOM 709 C C . MET A 1 98 ? -3.565 -4.400 -21.297 1.00 88.75 98 MET A C 1
ATOM 711 O O . MET A 1 98 ? -4.588 -4.869 -20.805 1.00 88.75 98 MET A O 1
ATOM 715 N N . THR A 1 99 ? -2.355 -4.807 -20.899 1.00 85.38 99 THR A N 1
ATOM 716 C CA . THR A 1 99 ? -2.134 -5.819 -19.854 1.00 85.38 99 THR A CA 1
ATOM 717 C C . THR A 1 99 ? -1.177 -5.301 -18.787 1.00 85.38 99 THR A C 1
ATOM 719 O O . THR A 1 99 ? -0.225 -4.594 -19.108 1.00 85.38 99 THR A O 1
ATOM 722 N N . GLY A 1 100 ? -1.376 -5.710 -17.528 1.00 81.75 100 GLY A N 1
ATOM 723 C CA . GLY A 1 100 ? -0.487 -5.329 -16.420 1.00 81.75 100 GLY A CA 1
ATOM 724 C C . GLY A 1 100 ? 0.966 -5.792 -16.607 1.00 81.75 100 GLY A C 1
ATOM 725 O O . GLY A 1 100 ? 1.909 -5.123 -16.192 1.00 81.75 100 GLY A O 1
ATOM 726 N N . PHE A 1 101 ? 1.175 -6.925 -17.282 1.00 83.06 101 PHE A N 1
ATOM 727 C CA . PHE A 1 101 ? 2.518 -7.381 -17.641 1.00 83.06 101 PHE A CA 1
ATOM 728 C C . PHE A 1 101 ? 3.132 -6.542 -18.768 1.00 83.06 101 PHE A C 1
ATOM 730 O O . PHE A 1 101 ? 4.311 -6.193 -18.707 1.00 83.06 101 PHE A O 1
ATOM 737 N N . GLY A 1 102 ? 2.339 -6.196 -19.785 1.00 86.56 102 GLY A N 1
ATOM 738 C CA . GLY A 1 102 ? 2.770 -5.327 -20.876 1.00 86.56 102 GLY A CA 1
ATOM 739 C C . GLY A 1 102 ? 3.189 -3.949 -20.369 1.00 86.56 102 GLY A C 1
ATOM 740 O O . GLY A 1 102 ? 4.267 -3.477 -20.723 1.00 86.56 102 GLY A O 1
ATOM 741 N N . SER A 1 103 ? 2.405 -3.350 -19.469 1.00 88.06 103 SER A N 1
ATOM 742 C CA . SER A 1 103 ? 2.689 -2.030 -18.895 1.00 88.06 103 SER A CA 1
ATOM 743 C C . SER A 1 103 ? 3.980 -2.048 -18.075 1.00 88.06 103 SER A C 1
ATOM 745 O O . SER A 1 103 ? 4.821 -1.158 -18.203 1.00 88.06 103 SER A O 1
ATOM 747 N N . ALA A 1 104 ? 4.225 -3.124 -17.318 1.00 87.19 104 ALA A N 1
ATOM 748 C CA . ALA A 1 104 ? 5.504 -3.341 -16.646 1.00 87.19 104 ALA A CA 1
ATOM 749 C C . ALA A 1 104 ? 6.673 -3.505 -17.641 1.00 87.19 104 ALA A C 1
ATOM 751 O O . ALA A 1 104 ? 7.756 -2.967 -17.417 1.00 87.19 104 ALA A O 1
ATOM 752 N N . ARG A 1 105 ? 6.473 -4.217 -18.758 1.00 86.62 105 ARG A N 1
ATOM 753 C CA . ARG A 1 105 ? 7.512 -4.459 -19.776 1.00 86.62 105 ARG A CA 1
ATOM 754 C C . ARG A 1 105 ? 7.903 -3.210 -20.559 1.00 86.62 105 ARG A C 1
ATOM 756 O O . ARG A 1 105 ? 9.085 -3.077 -20.868 1.00 86.62 105 ARG A O 1
ATOM 763 N N . VAL A 1 106 ? 6.966 -2.298 -20.823 1.00 90.06 106 VAL A N 1
ATOM 764 C CA . VAL A 1 106 ? 7.239 -1.010 -21.492 1.00 90.06 106 VAL A CA 1
ATOM 765 C C . VAL A 1 106 ? 8.287 -0.194 -20.729 1.00 90.06 106 VAL A C 1
ATOM 767 O O . VAL A 1 106 ? 9.112 0.476 -21.342 1.00 90.06 106 VAL A O 1
ATOM 770 N N . ASN A 1 107 ? 8.365 -0.328 -19.403 1.00 85.69 107 ASN A N 1
ATOM 771 C CA . ASN A 1 107 ? 9.391 0.361 -18.617 1.00 85.69 107 ASN A CA 1
ATOM 772 C C . ASN A 1 107 ? 10.838 -0.041 -18.979 1.00 85.69 107 ASN A C 1
ATOM 774 O O . ASN A 1 107 ? 11.769 0.706 -18.685 1.00 85.69 107 ASN A O 1
ATOM 778 N N . ARG A 1 108 ? 11.058 -1.169 -19.676 1.00 80.62 108 ARG A N 1
ATOM 779 C CA . ARG A 1 108 ? 12.391 -1.562 -20.175 1.00 80.62 108 ARG A CA 1
ATOM 780 C C . ARG A 1 108 ? 12.942 -0.630 -21.258 1.00 80.62 108 ARG A C 1
ATOM 782 O O . ARG A 1 108 ? 14.147 -0.644 -21.472 1.00 80.62 108 ARG A O 1
ATOM 789 N N . PHE A 1 109 ? 12.104 0.168 -21.925 1.00 82.69 109 PHE A N 1
ATOM 790 C CA . PHE A 1 109 ? 12.583 1.172 -22.884 1.00 82.69 109 PHE A CA 1
ATOM 791 C C . PHE A 1 109 ? 13.275 2.353 -22.193 1.00 82.69 109 PHE A C 1
ATOM 793 O O . PHE A 1 109 ? 14.151 2.979 -22.778 1.00 82.69 109 PHE A O 1
ATOM 800 N N . TRP A 1 110 ? 12.915 2.625 -20.936 1.00 79.94 110 TRP A N 1
ATOM 801 C CA . TRP A 1 110 ? 13.444 3.744 -20.150 1.00 79.94 110 TRP A CA 1
ATOM 802 C C . TRP A 1 110 ? 14.536 3.307 -19.170 1.00 79.94 110 TRP A C 1
ATOM 804 O O . TRP A 1 110 ? 15.370 4.108 -18.758 1.00 79.94 110 TRP A O 1
ATOM 814 N N . ILE A 1 111 ? 14.533 2.027 -18.788 1.00 83.94 111 ILE A N 1
ATOM 815 C CA . ILE A 1 111 ? 15.470 1.454 -17.827 1.00 83.94 111 ILE A CA 1
ATOM 816 C C . ILE A 1 111 ? 16.433 0.530 -18.572 1.00 83.94 111 ILE A C 1
ATOM 818 O O . ILE A 1 111 ? 16.073 -0.580 -18.955 1.00 83.94 111 ILE A O 1
ATOM 822 N N . SER A 1 112 ? 17.692 0.953 -18.712 1.00 78.38 112 SER A N 1
ATOM 823 C CA . SER A 1 112 ? 18.770 0.204 -19.385 1.00 78.38 112 SER A CA 1
ATOM 824 C C . SER A 1 112 ? 19.246 -1.053 -18.631 1.00 78.38 112 SER A C 1
ATOM 826 O O . SER A 1 112 ? 20.363 -1.530 -18.830 1.00 78.38 112 SER A O 1
ATOM 828 N N . ARG A 1 113 ? 18.421 -1.594 -17.727 1.00 82.50 113 ARG A N 1
ATOM 829 C CA . ARG A 1 113 ? 18.736 -2.707 -16.822 1.00 82.50 113 ARG A CA 1
ATOM 830 C C . ARG A 1 113 ? 17.531 -3.624 -16.642 1.00 82.50 113 ARG A C 1
ATOM 832 O O . ARG A 1 113 ? 16.384 -3.225 -16.837 1.00 82.50 113 ARG A O 1
ATOM 839 N N . ASN A 1 114 ? 17.776 -4.861 -16.226 1.00 84.25 114 ASN A N 1
ATOM 840 C CA . ASN A 1 114 ? 16.695 -5.795 -15.920 1.00 84.25 114 ASN A CA 1
ATOM 841 C C . ASN A 1 114 ? 15.996 -5.393 -14.616 1.00 84.25 114 ASN A C 1
ATOM 843 O O . ASN A 1 114 ? 16.656 -5.154 -13.606 1.00 84.25 114 ASN A O 1
ATOM 847 N N . LEU A 1 115 ? 14.661 -5.341 -14.627 1.00 86.19 115 LEU A N 1
ATOM 848 C CA . LEU A 1 115 ? 13.865 -5.020 -13.439 1.00 86.19 115 LEU A CA 1
ATOM 849 C C . LEU A 1 115 ? 14.099 -6.070 -12.347 1.00 86.19 115 LEU A C 1
ATOM 851 O O . LEU A 1 115 ? 13.727 -7.234 -12.509 1.00 86.19 115 LEU A O 1
ATOM 855 N N . TYR A 1 116 ? 14.675 -5.648 -11.225 1.00 87.25 116 TYR A N 1
ATOM 856 C CA . TYR A 1 116 ? 14.863 -6.478 -10.045 1.00 87.25 116 TYR A CA 1
ATOM 857 C C . TYR A 1 116 ? 13.799 -6.134 -9.015 1.00 87.25 116 TYR A C 1
ATOM 859 O O . TYR A 1 116 ? 13.944 -5.267 -8.156 1.00 87.25 116 TYR A O 1
ATOM 867 N N . LEU A 1 117 ? 12.672 -6.815 -9.163 1.00 84.50 117 LEU A N 1
ATOM 868 C CA . LEU A 1 117 ? 11.500 -6.613 -8.338 1.00 84.50 117 LEU A CA 1
ATOM 869 C C . LEU A 1 117 ? 11.575 -7.159 -6.892 1.00 84.50 117 LEU A C 1
ATOM 871 O O . LEU A 1 117 ? 10.790 -6.659 -6.088 1.00 84.50 117 LEU A O 1
ATOM 875 N N . PRO A 1 118 ? 12.432 -8.138 -6.515 1.00 86.00 118 PRO A N 1
ATOM 876 C CA . PRO A 1 118 ? 12.493 -8.644 -5.135 1.00 86.00 118 PRO A CA 1
ATOM 877 C C . PRO A 1 118 ? 12.902 -7.620 -4.066 1.00 86.00 118 PRO A C 1
ATOM 879 O O . PRO A 1 118 ? 12.695 -7.877 -2.882 1.00 86.00 118 PRO A O 1
ATOM 882 N N . THR A 1 119 ? 13.497 -6.486 -4.451 1.00 86.69 119 THR A N 1
ATOM 883 C CA . THR A 1 119 ? 13.805 -5.376 -3.528 1.00 86.69 119 THR A CA 1
ATOM 884 C C . THR A 1 119 ? 12.634 -4.437 -3.300 1.00 86.69 119 THR A C 1
ATOM 886 O O . THR A 1 119 ? 12.745 -3.558 -2.446 1.00 86.69 119 THR A O 1
ATOM 889 N N . SER A 1 120 ? 11.541 -4.599 -4.052 1.00 89.00 120 SER A N 1
ATOM 890 C CA . SER A 1 120 ? 10.355 -3.770 -3.889 1.00 89.00 120 SER A CA 1
ATOM 891 C C . SER A 1 120 ? 9.835 -3.944 -2.469 1.00 89.00 120 SER A C 1
ATOM 893 O O . SER A 1 120 ? 9.857 -5.041 -1.915 1.00 89.00 120 SER A O 1
ATOM 895 N N . GLN A 1 121 ? 9.449 -2.831 -1.860 1.00 90.00 121 GLN A N 1
ATOM 896 C CA . GLN A 1 121 ? 9.001 -2.788 -0.477 1.00 90.00 121 GLN A CA 1
ATOM 897 C C . GLN A 1 121 ? 7.519 -2.403 -0.375 1.00 90.00 121 GLN A C 1
ATOM 899 O O . GLN A 1 121 ? 6.858 -2.789 0.586 1.00 90.00 121 GLN A O 1
ATOM 904 N N . VAL A 1 122 ? 6.986 -1.678 -1.368 1.00 91.94 122 VAL A N 1
ATOM 905 C CA . VAL A 1 122 ? 5.592 -1.217 -1.400 1.00 91.94 122 VAL A CA 1
ATOM 906 C C . VAL A 1 122 ? 4.964 -1.350 -2.788 1.00 91.94 122 VAL A C 1
ATOM 908 O O . VAL A 1 122 ? 5.614 -1.102 -3.810 1.00 91.94 122 VAL A O 1
ATOM 911 N N . ILE A 1 123 ? 3.678 -1.697 -2.797 1.00 93.12 123 ILE A N 1
ATOM 912 C CA . ILE A 1 123 ? 2.777 -1.650 -3.947 1.00 93.12 123 ILE A CA 1
ATOM 913 C C . ILE A 1 123 ? 1.710 -0.596 -3.671 1.00 93.12 123 ILE A C 1
ATOM 915 O O . ILE A 1 123 ? 0.975 -0.693 -2.687 1.00 93.12 123 ILE A O 1
ATOM 919 N N . VAL A 1 124 ? 1.600 0.380 -4.560 1.00 95.50 124 VAL A N 1
ATOM 920 C CA . VAL A 1 124 ? 0.578 1.421 -4.516 1.00 95.50 124 VAL A CA 1
ATOM 921 C C . VAL A 1 124 ? -0.452 1.129 -5.602 1.00 95.50 124 VAL A C 1
ATOM 923 O O . VAL A 1 124 ? -0.114 1.039 -6.781 1.00 95.50 124 VAL A O 1
ATOM 926 N N . PHE A 1 125 ? -1.714 0.979 -5.221 1.00 96.06 125 PHE A N 1
ATOM 927 C CA . PHE A 1 125 ? -2.827 0.867 -6.160 1.00 96.06 125 PHE A CA 1
ATOM 928 C C . PHE A 1 125 ? -3.507 2.222 -6.302 1.00 96.06 125 PHE A C 1
ATOM 930 O O . PHE A 1 125 ? -3.987 2.757 -5.307 1.00 96.06 125 PHE A O 1
ATOM 937 N N . GLY A 1 126 ? -3.592 2.761 -7.515 1.00 96.56 126 GLY A N 1
ATOM 938 C CA . GLY A 1 126 ? -4.426 3.930 -7.787 1.00 96.56 126 GLY A CA 1
ATOM 939 C C . GLY A 1 126 ? -5.883 3.648 -7.440 1.00 96.56 126 GLY A C 1
ATOM 940 O O . GLY A 1 126 ? -6.333 2.501 -7.540 1.00 96.56 126 GLY A O 1
ATOM 941 N N . GLN A 1 127 ? -6.640 4.674 -7.057 1.00 95.38 127 GLN A N 1
ATOM 942 C CA . GLN A 1 127 ? -8.029 4.493 -6.627 1.00 95.38 127 GLN A CA 1
ATOM 943 C C . GLN A 1 127 ? -8.875 3.836 -7.725 1.00 95.38 127 GLN A C 1
ATOM 945 O O . GLN A 1 127 ? -9.594 2.870 -7.464 1.00 95.38 127 GLN A O 1
ATOM 950 N N . ASP A 1 128 ? -8.728 4.293 -8.970 1.00 94.31 128 ASP A N 1
ATOM 951 C CA . ASP A 1 128 ? -9.448 3.737 -10.118 1.00 94.31 128 ASP A CA 1
ATOM 952 C C . ASP A 1 128 ? -9.013 2.306 -10.435 1.00 94.31 128 ASP A C 1
ATOM 954 O O . ASP A 1 128 ? -9.851 1.442 -10.709 1.00 94.31 128 ASP A O 1
A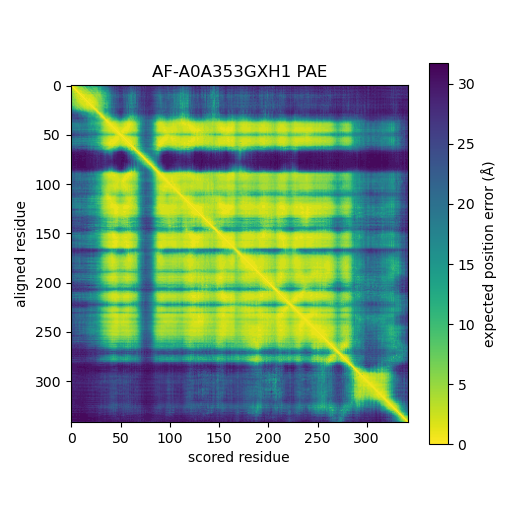TOM 958 N N . ALA A 1 129 ? -7.716 2.007 -10.314 1.00 94.00 129 ALA A N 1
ATOM 959 C CA . ALA A 1 129 ? -7.217 0.641 -10.439 1.00 94.00 129 ALA A CA 1
ATOM 960 C C . ALA A 1 129 ? -7.808 -0.270 -9.357 1.00 94.00 129 ALA A C 1
ATOM 962 O O . ALA A 1 129 ? -8.234 -1.386 -9.660 1.00 94.00 129 ALA A O 1
ATOM 963 N N . ALA A 1 130 ? -7.899 0.209 -8.115 1.00 94.44 130 ALA A N 1
ATOM 964 C CA . ALA A 1 130 ? -8.502 -0.526 -7.013 1.00 94.44 130 ALA A CA 1
ATOM 965 C C . ALA A 1 130 ? -10.007 -0.757 -7.236 1.00 94.44 130 ALA A C 1
ATOM 967 O O . ALA A 1 130 ? -10.489 -1.866 -6.996 1.00 94.44 130 ALA A O 1
ATOM 968 N N . ARG A 1 131 ? -10.747 0.233 -7.755 1.00 93.94 131 ARG A N 1
ATOM 969 C CA . ARG A 1 131 ? -12.182 0.114 -8.095 1.00 93.94 131 ARG A CA 1
ATOM 970 C C . ARG A 1 131 ? -12.436 -0.882 -9.225 1.00 93.94 131 ARG A C 1
ATOM 972 O O . ARG A 1 131 ? -13.326 -1.727 -9.119 1.00 93.94 131 ARG A O 1
ATOM 979 N N . GLN A 1 132 ? -11.648 -0.820 -10.297 1.00 91.06 132 GLN A N 1
ATOM 980 C CA . GLN A 1 132 ? -11.789 -1.721 -11.448 1.00 91.06 132 GLN A CA 1
ATOM 981 C C . GLN A 1 132 ? -11.288 -3.143 -11.141 1.00 91.06 132 GLN A C 1
ATOM 983 O O . GLN A 1 132 ? -11.835 -4.137 -11.635 1.00 91.06 132 GLN A O 1
ATOM 988 N N . GLY A 1 133 ? -10.268 -3.236 -10.293 1.00 88.94 133 GLY A N 1
ATOM 989 C CA . GLY A 1 133 ? -9.837 -4.438 -9.606 1.00 88.94 133 GLY A CA 1
ATOM 990 C C . GLY A 1 133 ? -8.327 -4.667 -9.648 1.00 88.94 133 GLY A C 1
ATOM 991 O O . GLY A 1 133 ? -7.670 -4.473 -10.670 1.00 88.94 133 GLY A O 1
ATOM 992 N N . ILE A 1 134 ? -7.786 -5.176 -8.543 1.00 86.50 134 ILE A N 1
ATOM 993 C CA . ILE A 1 134 ? -6.340 -5.281 -8.278 1.00 86.50 134 ILE A CA 1
ATOM 994 C C . ILE A 1 134 ? -5.676 -6.546 -8.852 1.00 86.50 134 ILE A C 1
ATOM 996 O O . ILE A 1 134 ? -4.514 -6.842 -8.568 1.00 86.50 134 ILE A O 1
ATOM 1000 N N . ARG A 1 135 ? -6.392 -7.315 -9.683 1.00 77.81 135 ARG A N 1
ATOM 1001 C CA . ARG A 1 135 ? -5.936 -8.628 -10.174 1.00 77.81 135 ARG A CA 1
ATOM 1002 C C . ARG A 1 135 ? -4.662 -8.568 -11.020 1.00 77.81 135 ARG A C 1
ATOM 1004 O O . ARG A 1 135 ? -3.877 -9.514 -11.008 1.00 77.81 135 ARG A O 1
ATOM 1011 N N . SER A 1 136 ? -4.449 -7.472 -11.742 1.00 70.44 136 SER A N 1
ATOM 1012 C CA . SER A 1 136 ? -3.280 -7.286 -12.609 1.00 70.44 136 SER A CA 1
ATOM 1013 C C . SER A 1 136 ? -1.963 -7.267 -11.844 1.00 70.44 136 SER A C 1
ATOM 1015 O O . SER A 1 136 ? -0.972 -7.791 -12.347 1.00 70.44 136 SER A O 1
ATOM 1017 N N . ALA A 1 137 ? -1.954 -6.733 -10.619 1.00 68.31 137 ALA A N 1
ATOM 1018 C CA . ALA A 1 137 ? -0.776 -6.808 -9.771 1.00 68.31 137 ALA A CA 1
ATOM 1019 C C . ALA A 1 137 ? -0.439 -8.272 -9.473 1.00 68.31 137 ALA A C 1
ATOM 1021 O O . ALA A 1 137 ? 0.698 -8.679 -9.687 1.00 68.31 137 ALA A O 1
ATOM 1022 N N . TYR A 1 138 ? -1.418 -9.100 -9.082 1.00 70.38 138 TYR A N 1
ATOM 1023 C CA . TYR A 1 138 ? -1.176 -10.526 -8.822 1.00 70.38 138 TYR A CA 1
ATOM 1024 C C . TYR A 1 138 ? -0.705 -11.304 -10.047 1.00 70.38 138 TYR A C 1
ATOM 1026 O O . TYR A 1 138 ? 0.135 -12.184 -9.894 1.00 70.38 138 TYR A O 1
ATOM 1034 N N . ASP A 1 139 ? -1.229 -11.008 -11.240 1.00 69.50 139 ASP A N 1
ATOM 1035 C CA . ASP A 1 139 ? -0.749 -11.650 -12.471 1.00 69.50 139 ASP A CA 1
ATOM 1036 C C . ASP A 1 139 ? 0.729 -11.319 -12.724 1.00 69.50 139 ASP A C 1
ATOM 1038 O O . ASP A 1 139 ? 1.495 -12.199 -13.114 1.00 69.50 139 ASP A O 1
ATOM 1042 N N . LEU A 1 140 ? 1.167 -10.095 -12.400 1.00 68.31 140 LEU A N 1
ATOM 1043 C CA . LEU A 1 140 ? 2.590 -9.772 -12.389 1.00 68.31 140 LEU A CA 1
ATOM 1044 C C . LEU A 1 140 ? 3.331 -10.604 -11.326 1.00 68.31 140 LEU A C 1
ATOM 1046 O O . LEU A 1 140 ? 4.329 -11.235 -11.656 1.00 68.31 140 LEU A O 1
ATOM 1050 N N . TYR A 1 141 ? 2.834 -10.688 -10.086 1.00 66.75 141 TYR A N 1
ATOM 1051 C CA . TYR A 1 141 ? 3.475 -11.471 -9.012 1.00 66.75 141 TYR A CA 1
ATOM 1052 C C . TYR A 1 141 ? 3.640 -12.952 -9.342 1.00 66.75 141 TYR A C 1
ATOM 1054 O O . TYR A 1 141 ? 4.724 -13.501 -9.160 1.00 66.75 141 TYR A O 1
ATOM 1062 N N . ALA A 1 142 ? 2.593 -13.594 -9.859 1.00 64.94 142 ALA A N 1
ATOM 1063 C CA . ALA A 1 142 ? 2.613 -15.013 -10.202 1.00 64.94 142 ALA A CA 1
ATOM 1064 C C . ALA A 1 142 ? 3.663 -15.346 -11.279 1.00 64.94 142 ALA A C 1
ATOM 1066 O O . ALA A 1 142 ? 4.152 -16.471 -11.337 1.00 64.94 142 ALA A O 1
ATOM 1067 N N . ARG A 1 143 ? 4.034 -14.365 -12.113 1.00 71.50 143 ARG A N 1
ATOM 1068 C CA . ARG A 1 143 ? 5.023 -14.513 -13.192 1.00 71.50 143 ARG A CA 1
ATOM 1069 C C . ARG A 1 143 ? 6.465 -14.231 -12.759 1.00 71.50 143 ARG A C 1
ATOM 1071 O O . ARG A 1 143 ? 7.372 -14.474 -13.551 1.00 71.50 143 ARG A O 1
ATOM 1078 N N . TYR A 1 144 ? 6.693 -13.751 -11.532 1.00 69.75 144 TYR A N 1
ATOM 1079 C CA . TYR A 1 144 ? 8.027 -13.537 -10.957 1.00 69.75 144 TYR A CA 1
ATOM 1080 C C . TYR A 1 144 ? 8.205 -14.390 -9.684 1.00 69.75 144 TYR A C 1
ATOM 1082 O O . TYR A 1 144 ? 8.037 -13.877 -8.576 1.00 69.75 144 TYR A O 1
ATOM 1090 N N . PRO A 1 145 ? 8.605 -15.675 -9.809 1.00 61.84 145 PRO A N 1
ATOM 1091 C CA . PRO A 1 145 ? 8.690 -16.623 -8.686 1.00 61.84 145 PRO A CA 1
ATOM 1092 C C . PRO A 1 145 ? 9.643 -16.203 -7.557 1.00 61.84 145 PRO A C 1
ATOM 1094 O O . PRO A 1 145 ? 9.527 -16.681 -6.437 1.00 61.84 145 PRO A O 1
ATOM 1097 N N . GLN A 1 146 ? 10.591 -15.307 -7.844 1.00 62.84 146 GLN A N 1
ATOM 1098 C CA . GLN A 1 146 ? 11.613 -14.833 -6.902 1.00 62.84 146 GLN A CA 1
ATOM 1099 C C . GLN A 1 146 ? 11.130 -13.691 -5.981 1.00 62.84 146 GLN A C 1
ATOM 1101 O O . GLN A 1 146 ? 11.909 -13.159 -5.189 1.00 62.84 146 GLN A O 1
ATOM 1106 N N . LYS A 1 147 ? 9.868 -13.262 -6.101 1.00 65.56 147 LYS A N 1
ATOM 1107 C CA . LYS A 1 147 ? 9.295 -12.149 -5.331 1.00 65.56 147 LYS A CA 1
ATOM 1108 C C . LYS A 1 147 ? 8.981 -12.545 -3.888 1.00 65.56 147 LYS A C 1
ATOM 1110 O O . LYS A 1 147 ? 8.460 -13.624 -3.619 1.00 65.56 147 LYS A O 1
ATOM 1115 N N . ARG A 1 148 ? 9.222 -11.617 -2.958 1.00 68.50 148 ARG A N 1
ATOM 1116 C CA . ARG A 1 148 ? 8.802 -11.748 -1.558 1.00 68.50 148 ARG A CA 1
ATOM 1117 C C . ARG A 1 148 ? 7.349 -11.284 -1.422 1.00 68.50 148 ARG A C 1
ATOM 1119 O O . ARG A 1 148 ? 7.029 -10.173 -1.823 1.00 68.50 148 ARG A O 1
ATOM 1126 N N . LEU A 1 149 ? 6.487 -12.082 -0.788 1.00 76.56 149 LEU A N 1
ATOM 1127 C CA . LEU A 1 149 ? 5.101 -11.697 -0.451 1.00 76.56 149 LEU A CA 1
ATOM 1128 C C . LEU A 1 149 ? 5.022 -10.816 0.817 1.00 76.56 149 LEU A C 1
ATOM 1130 O O . LEU A 1 149 ? 4.025 -10.799 1.534 1.00 76.56 149 LEU A O 1
ATOM 1134 N N . THR A 1 150 ? 6.100 -10.100 1.128 1.00 83.69 150 THR A N 1
ATOM 1135 C CA . THR A 1 150 ? 6.221 -9.242 2.315 1.00 83.69 150 THR A CA 1
ATOM 1136 C C . THR A 1 150 ? 6.089 -7.761 1.989 1.00 83.69 150 THR A C 1
ATOM 1138 O O . THR A 1 150 ? 6.107 -6.948 2.904 1.00 83.69 150 THR A O 1
ATOM 1141 N N . GLU A 1 151 ? 5.972 -7.413 0.705 1.00 88.38 151 GLU A N 1
ATOM 1142 C CA . GLU A 1 151 ? 5.736 -6.043 0.249 1.00 88.38 151 GLU A CA 1
ATOM 1143 C C . GLU A 1 151 ? 4.468 -5.487 0.887 1.00 88.38 151 GLU A C 1
ATOM 1145 O O . GLU A 1 151 ? 3.445 -6.178 0.931 1.00 88.38 151 GLU A O 1
ATOM 1150 N N . MET A 1 152 ? 4.533 -4.251 1.363 1.00 91.50 152 MET A N 1
ATOM 1151 C CA . MET A 1 152 ? 3.380 -3.545 1.895 1.00 91.50 152 MET A CA 1
ATOM 1152 C C . MET A 1 152 ? 2.462 -3.100 0.760 1.00 91.50 152 MET A C 1
ATOM 1154 O O . MET A 1 152 ? 2.919 -2.828 -0.349 1.00 91.50 152 MET A O 1
ATOM 1158 N N . VAL A 1 153 ? 1.163 -3.034 1.023 1.00 93.00 153 VAL A N 1
ATOM 1159 C CA . VAL A 1 153 ? 0.159 -2.662 0.019 1.00 93.00 153 VAL A CA 1
ATOM 1160 C C . VAL A 1 153 ? -0.662 -1.484 0.507 1.00 93.00 153 VAL A C 1
ATOM 1162 O O . VAL A 1 153 ? -1.108 -1.471 1.652 1.00 93.00 153 VAL A O 1
ATOM 1165 N N . VAL A 1 154 ? -0.856 -0.497 -0.363 1.00 95.19 154 VAL A N 1
ATOM 1166 C CA . VAL A 1 154 ? -1.607 0.726 -0.056 1.00 95.19 154 VAL A CA 1
ATOM 1167 C C . VAL A 1 154 ? -2.503 1.104 -1.237 1.00 95.19 154 VAL A C 1
ATOM 1169 O O . VAL A 1 154 ? -2.185 0.797 -2.390 1.00 95.19 154 VAL A O 1
ATOM 1172 N N . VAL A 1 155 ? -3.614 1.788 -0.965 1.00 96.81 155 VAL A N 1
ATOM 1173 C CA . VAL A 1 155 ? -4.478 2.385 -1.998 1.00 96.81 155 VAL A CA 1
ATOM 1174 C C . VAL A 1 155 ? -4.285 3.898 -2.003 1.00 96.81 155 VAL A C 1
ATOM 1176 O O . VAL A 1 155 ? -4.500 4.552 -0.991 1.00 96.81 155 VAL A O 1
ATOM 1179 N N . ALA A 1 156 ? -3.899 4.474 -3.132 1.00 96.50 156 ALA A N 1
ATOM 1180 C CA . ALA A 1 156 ? -3.851 5.918 -3.296 1.00 96.50 156 ALA A CA 1
ATOM 1181 C C . ALA A 1 156 ? -5.274 6.479 -3.438 1.00 96.50 156 ALA A C 1
ATOM 1183 O O . ALA A 1 156 ? -6.047 5.969 -4.249 1.00 96.50 156 ALA A O 1
ATOM 1184 N N . LYS A 1 157 ? -5.616 7.544 -2.706 1.00 95.12 157 LYS A N 1
ATOM 1185 C CA . LYS A 1 157 ? -6.736 8.432 -3.056 1.00 95.12 157 LYS A CA 1
ATOM 1186 C C . LYS A 1 157 ? -6.255 9.358 -4.175 1.00 95.12 157 LYS A C 1
ATOM 1188 O O . LYS A 1 157 ? -5.706 10.423 -3.920 1.00 95.12 157 LYS A O 1
ATOM 1193 N N . GLY A 1 158 ? -6.350 8.873 -5.408 1.00 93.69 158 GLY A N 1
ATOM 1194 C CA . GLY A 1 158 ? -5.701 9.458 -6.580 1.00 93.69 158 GLY A CA 1
ATOM 1195 C C . GLY A 1 158 ? -4.901 8.408 -7.348 1.00 93.69 158 GLY A C 1
ATOM 1196 O O . GLY A 1 158 ? -5.266 7.227 -7.362 1.00 93.69 158 GLY A O 1
ATOM 1197 N N . THR A 1 159 ? -3.807 8.831 -7.986 1.00 95.75 159 THR A N 1
ATOM 1198 C CA . THR A 1 159 ? -2.967 7.935 -8.801 1.00 95.75 159 THR A CA 1
ATOM 1199 C C . THR A 1 159 ? -1.793 7.371 -8.008 1.00 95.75 159 THR A C 1
ATOM 1201 O O . THR A 1 159 ? -1.181 8.056 -7.186 1.00 95.75 159 THR A O 1
ATOM 1204 N N . ALA A 1 160 ? -1.419 6.124 -8.284 1.00 95.31 160 ALA A N 1
ATOM 1205 C CA . ALA A 1 160 ? -0.223 5.521 -7.710 1.00 95.31 160 ALA A CA 1
ATOM 1206 C C . ALA A 1 160 ? 1.052 6.251 -8.156 1.00 95.31 160 ALA A C 1
ATOM 1208 O O . ALA A 1 160 ? 1.988 6.402 -7.364 1.00 95.31 160 ALA A O 1
ATOM 1209 N N . SER A 1 161 ? 1.090 6.736 -9.404 1.00 93.62 161 SER A N 1
ATOM 1210 C CA . SER A 1 161 ? 2.223 7.524 -9.897 1.00 93.62 161 SER A CA 1
ATOM 1211 C C . SER A 1 161 ? 2.445 8.817 -9.110 1.00 93.62 161 SER A C 1
ATOM 1213 O O . SER A 1 161 ? 3.598 9.228 -8.995 1.00 93.62 161 SER A O 1
ATOM 1215 N N . GLU A 1 162 ? 1.397 9.481 -8.625 1.00 92.69 162 GLU A N 1
ATOM 1216 C CA . GLU A 1 162 ? 1.533 10.706 -7.831 1.00 92.69 162 GLU A CA 1
ATOM 1217 C C . GLU A 1 162 ? 2.181 10.408 -6.478 1.00 92.69 162 GLU A C 1
ATOM 1219 O O . GLU A 1 162 ? 3.174 11.040 -6.123 1.00 92.69 162 GLU A O 1
ATOM 1224 N N . ILE A 1 163 ? 1.706 9.367 -5.788 1.00 93.25 163 ILE A N 1
ATOM 1225 C CA . ILE A 1 163 ? 2.258 8.931 -4.499 1.00 93.25 163 ILE A CA 1
ATOM 1226 C C . ILE A 1 163 ? 3.742 8.552 -4.611 1.00 93.25 163 ILE A C 1
ATOM 1228 O O . ILE A 1 163 ? 4.538 8.911 -3.750 1.00 93.25 163 ILE A O 1
ATOM 1232 N N . LEU A 1 164 ? 4.141 7.854 -5.680 1.00 91.25 164 LEU A N 1
ATOM 1233 C CA . LEU A 1 164 ? 5.541 7.452 -5.888 1.00 91.25 164 LEU A CA 1
ATOM 1234 C C . LEU A 1 164 ? 6.458 8.597 -6.345 1.00 91.25 164 LEU A C 1
ATOM 1236 O O . LEU A 1 164 ? 7.679 8.466 -6.270 1.00 91.25 164 LEU A O 1
ATOM 1240 N N . LYS A 1 165 ? 5.893 9.702 -6.847 1.00 88.06 165 LYS A N 1
ATOM 1241 C CA . LYS A 1 165 ? 6.642 10.915 -7.213 1.00 88.06 165 LYS A CA 1
ATOM 1242 C C . LYS A 1 165 ? 6.719 11.920 -6.072 1.00 88.06 165 LYS A C 1
ATOM 1244 O O . LYS A 1 165 ? 7.654 12.717 -6.059 1.00 88.06 165 LYS A O 1
ATOM 1249 N N . ALA A 1 166 ? 5.750 11.899 -5.161 1.00 82.44 166 ALA A N 1
ATOM 1250 C CA . ALA A 1 166 ? 5.710 12.782 -4.011 1.00 82.44 166 ALA A CA 1
ATOM 1251 C C . ALA A 1 166 ? 6.970 12.563 -3.157 1.00 82.44 166 ALA A C 1
ATOM 1253 O O . ALA A 1 166 ? 7.184 11.502 -2.572 1.00 82.44 166 ALA A O 1
ATOM 1254 N N . GLN A 1 167 ? 7.851 13.561 -3.152 1.00 63.97 167 GLN A N 1
ATOM 1255 C CA . GLN A 1 167 ? 9.043 13.564 -2.316 1.00 63.97 167 GLN A CA 1
ATOM 1256 C C . GLN A 1 167 ? 8.658 14.102 -0.939 1.00 63.97 167 GLN A C 1
ATOM 1258 O O . GLN A 1 167 ? 8.092 15.188 -0.842 1.00 63.97 167 GLN A O 1
ATOM 1263 N N . ASN A 1 168 ? 8.986 13.361 0.119 1.00 61.56 168 ASN A N 1
ATOM 1264 C CA . ASN A 1 168 ? 9.013 13.912 1.471 1.00 61.56 168 ASN A CA 1
ATOM 1265 C C . ASN A 1 168 ? 10.411 14.496 1.715 1.00 61.56 168 ASN A C 1
ATOM 1267 O O . ASN A 1 168 ? 11.404 13.861 1.372 1.00 61.56 168 ASN A O 1
ATOM 1271 N N . GLN A 1 169 ? 10.501 15.677 2.335 1.00 55.00 169 GLN A N 1
ATOM 1272 C CA . GLN A 1 169 ? 11.786 16.351 2.596 1.00 55.00 169 GLN A CA 1
ATOM 1273 C C . GLN A 1 169 ? 12.735 15.534 3.498 1.00 55.00 169 GLN A C 1
ATOM 1275 O O . GLN A 1 169 ? 13.942 15.753 3.486 1.00 55.00 169 GLN A O 1
ATOM 1280 N N . ILE A 1 170 ? 12.190 14.585 4.267 1.00 62.66 170 ILE A N 1
ATOM 1281 C CA . ILE A 1 170 ? 12.928 13.764 5.236 1.00 62.66 170 ILE A CA 1
ATOM 1282 C C . ILE A 1 170 ? 13.578 12.545 4.561 1.00 62.66 170 ILE A C 1
ATOM 1284 O O . ILE A 1 170 ? 14.755 12.259 4.776 1.00 62.66 170 ILE A O 1
ATOM 1288 N N . ASP A 1 171 ? 12.831 11.837 3.713 1.00 69.69 171 ASP A N 1
ATOM 1289 C CA . ASP A 1 171 ? 13.248 10.562 3.133 1.00 69.69 171 ASP A CA 1
ATOM 1290 C C . ASP A 1 171 ? 13.582 10.702 1.648 1.00 69.69 171 ASP A C 1
ATOM 1292 O O . ASP A 1 171 ? 12.721 10.971 0.810 1.00 69.69 171 ASP A O 1
ATOM 1296 N N . LYS A 1 172 ? 14.830 10.391 1.281 1.00 71.75 172 LYS A N 1
ATOM 1297 C CA . LYS A 1 172 ? 15.296 10.447 -0.119 1.00 71.75 172 LYS A CA 1
ATOM 1298 C C . LYS A 1 172 ? 14.589 9.451 -1.055 1.00 71.75 172 LYS A C 1
ATOM 1300 O O . LYS A 1 172 ? 14.683 9.581 -2.274 1.00 71.75 172 LYS A O 1
ATOM 1305 N N . ILE A 1 173 ? 13.935 8.424 -0.505 1.00 79.19 173 ILE A N 1
ATOM 1306 C CA . ILE A 1 173 ? 13.290 7.332 -1.247 1.00 79.19 173 ILE A CA 1
ATOM 1307 C C . ILE A 1 173 ? 11.809 7.262 -0.825 1.00 79.19 173 ILE A C 1
ATOM 1309 O O . ILE A 1 173 ? 11.527 6.735 0.253 1.00 79.19 173 ILE A O 1
ATOM 1313 N N . PRO A 1 174 ? 10.850 7.701 -1.667 1.00 82.06 174 PRO A N 1
ATOM 1314 C CA . PRO A 1 174 ? 9.428 7.776 -1.296 1.00 82.06 174 PRO A CA 1
ATOM 1315 C C . PRO A 1 174 ? 8.825 6.446 -0.828 1.00 82.06 174 PRO A C 1
ATOM 1317 O O . PRO A 1 174 ? 8.133 6.390 0.181 1.00 82.06 174 PRO A O 1
ATOM 1320 N N . ALA A 1 175 ? 9.153 5.339 -1.501 1.00 83.94 175 ALA A N 1
ATOM 1321 C CA . ALA A 1 175 ? 8.793 3.991 -1.049 1.00 83.94 175 ALA A CA 1
ATOM 1322 C C . ALA A 1 175 ? 9.192 3.661 0.407 1.00 83.94 175 ALA A C 1
ATOM 1324 O O . ALA A 1 175 ? 8.439 2.968 1.085 1.00 83.94 175 ALA A O 1
ATOM 1325 N N . ILE A 1 176 ? 10.350 4.133 0.891 1.00 84.62 176 ILE A N 1
ATOM 1326 C CA . ILE A 1 176 ? 10.773 3.930 2.289 1.00 84.62 176 ILE A CA 1
ATOM 1327 C C . ILE A 1 176 ? 9.947 4.832 3.206 1.00 84.62 176 ILE A C 1
ATOM 1329 O O . ILE A 1 176 ? 9.405 4.344 4.193 1.00 84.62 176 ILE A O 1
ATOM 1333 N N . ALA A 1 177 ? 9.766 6.098 2.819 1.00 86.25 177 ALA A N 1
ATOM 1334 C CA . ALA A 1 177 ? 8.941 7.061 3.545 1.00 86.25 177 ALA A CA 1
ATOM 1335 C C . ALA A 1 177 ? 7.521 6.532 3.792 1.00 86.25 177 ALA A C 1
ATOM 1337 O O . ALA A 1 177 ? 7.013 6.592 4.906 1.00 86.25 177 ALA A O 1
ATOM 1338 N N . LEU A 1 178 ? 6.900 5.947 2.763 1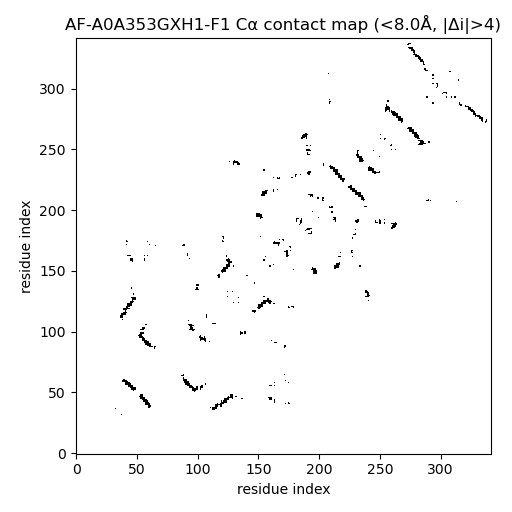.00 89.44 178 LEU A N 1
ATOM 1339 C CA . LEU A 1 178 ? 5.570 5.336 2.842 1.00 89.44 178 LEU A CA 1
ATOM 1340 C C . LEU A 1 178 ? 5.504 4.209 3.875 1.00 89.44 178 LEU A C 1
ATOM 1342 O O . LEU A 1 178 ? 4.511 4.075 4.586 1.00 89.44 178 LEU A O 1
ATOM 1346 N N . ILE A 1 179 ? 6.551 3.391 3.958 1.00 89.38 179 ILE A N 1
ATOM 1347 C CA . ILE A 1 179 ? 6.599 2.256 4.882 1.00 89.38 179 ILE A CA 1
ATOM 1348 C C . ILE A 1 179 ? 6.803 2.732 6.307 1.00 89.38 179 ILE A C 1
ATOM 1350 O O . ILE A 1 179 ? 6.090 2.262 7.193 1.00 89.38 179 ILE A O 1
ATOM 1354 N N . THR A 1 180 ? 7.740 3.656 6.517 1.00 88.88 180 THR A N 1
ATOM 1355 C CA . THR A 1 180 ? 7.972 4.286 7.818 1.00 88.88 180 THR A CA 1
ATOM 1356 C C . THR A 1 180 ? 6.686 4.946 8.300 1.00 88.88 180 THR A C 1
ATOM 1358 O O . THR A 1 180 ? 6.162 4.570 9.344 1.00 88.88 180 THR A O 1
ATOM 1361 N N . LEU A 1 181 ? 6.085 5.803 7.468 1.00 89.50 181 LEU A N 1
ATOM 1362 C CA . LEU A 1 181 ? 4.854 6.516 7.790 1.00 89.50 181 LEU A CA 1
ATOM 1363 C C . LEU A 1 181 ? 3.707 5.567 8.153 1.00 89.50 181 LEU A C 1
ATOM 1365 O O . LEU A 1 181 ? 3.013 5.781 9.145 1.00 89.50 181 LEU A O 1
ATOM 1369 N N . MET A 1 182 ? 3.486 4.516 7.370 1.00 90.88 182 MET A N 1
ATOM 1370 C CA . MET A 1 182 ? 2.423 3.551 7.643 1.00 90.88 182 MET A CA 1
ATOM 1371 C C . MET A 1 182 ? 2.699 2.720 8.901 1.00 90.88 182 MET A C 1
ATOM 1373 O O . MET A 1 182 ? 1.771 2.499 9.678 1.00 90.88 182 MET A O 1
ATOM 1377 N N . ASN A 1 183 ? 3.932 2.249 9.111 1.00 89.69 183 ASN A N 1
ATOM 1378 C CA . ASN A 1 183 ? 4.285 1.472 10.301 1.00 89.69 183 ASN A CA 1
ATOM 1379 C C . ASN A 1 183 ? 4.148 2.319 11.567 1.00 89.69 183 ASN A C 1
ATOM 1381 O O . ASN A 1 183 ? 3.555 1.859 12.543 1.00 89.69 183 ASN A O 1
ATOM 1385 N N . ASP A 1 184 ? 4.626 3.560 11.533 1.00 89.88 184 ASP A N 1
ATOM 1386 C CA . ASP A 1 184 ? 4.502 4.489 12.651 1.00 89.88 184 ASP A CA 1
ATOM 1387 C C . ASP A 1 184 ? 3.035 4.841 12.895 1.00 89.88 184 ASP A C 1
ATOM 1389 O O . ASP A 1 184 ? 2.551 4.740 14.022 1.00 89.88 184 ASP A O 1
ATOM 1393 N N . SER A 1 185 ? 2.273 5.128 11.837 1.00 90.12 185 SER A N 1
ATOM 1394 C CA . SER A 1 185 ? 0.837 5.388 11.971 1.00 90.12 185 SER A CA 1
ATOM 1395 C C . SER A 1 185 ? 0.096 4.189 12.576 1.00 90.12 185 SER A C 1
ATOM 1397 O O . SER A 1 185 ? -0.726 4.366 13.476 1.00 90.12 185 SER A O 1
ATOM 1399 N N . TYR A 1 186 ? 0.400 2.965 12.136 1.00 90.12 186 TYR A N 1
ATOM 1400 C CA . TYR A 1 186 ? -0.195 1.740 12.680 1.00 90.12 186 TYR A CA 1
ATOM 1401 C C . TYR A 1 186 ? 0.167 1.509 14.154 1.00 90.12 186 TYR A C 1
ATOM 1403 O O . TYR A 1 186 ? -0.688 1.087 14.936 1.00 90.12 186 TYR A O 1
ATOM 1411 N N . ASN A 1 187 ? 1.411 1.799 14.545 1.00 87.00 187 ASN A N 1
ATOM 1412 C CA . ASN A 1 187 ? 1.895 1.560 15.903 1.00 87.00 187 ASN A CA 1
ATOM 1413 C C . ASN A 1 187 ? 1.425 2.618 16.908 1.00 87.00 187 ASN A C 1
ATOM 1415 O O . ASN A 1 187 ? 1.167 2.257 18.054 1.00 87.00 187 ASN A O 1
ATOM 1419 N N . TRP A 1 188 ? 1.302 3.882 16.492 1.00 82.88 188 TRP A N 1
ATOM 1420 C CA . TRP A 1 188 ? 1.106 5.010 17.412 1.00 82.88 188 TRP A CA 1
ATOM 1421 C C . TRP A 1 188 ? -0.309 5.604 17.401 1.00 82.88 188 TRP A C 1
ATOM 1423 O O . TRP A 1 188 ? -0.781 6.070 18.434 1.00 82.88 188 TRP A O 1
ATOM 1433 N N . THR A 1 189 ? -1.013 5.596 16.263 1.00 84.06 189 THR A N 1
ATOM 1434 C CA . THR A 1 189 ? -2.304 6.316 16.142 1.00 84.06 189 THR A CA 1
ATOM 1435 C C . THR A 1 189 ? -3.522 5.421 16.351 1.00 84.06 189 THR A C 1
ATOM 1437 O O . THR A 1 189 ? -4.594 5.885 16.755 1.00 84.06 189 THR A O 1
ATOM 1440 N N . GLY A 1 190 ? -3.381 4.137 16.008 1.00 81.94 190 GLY A N 1
ATOM 1441 C CA . GLY A 1 190 ? -4.497 3.205 15.916 1.00 81.94 190 GLY A CA 1
ATOM 1442 C C . GLY A 1 190 ? -5.526 3.594 14.849 1.00 81.94 190 GLY A C 1
ATOM 1443 O O . GLY A 1 190 ? -6.664 3.161 14.955 1.00 81.94 190 GLY A O 1
ATOM 1444 N N . GLN A 1 191 ? -5.167 4.415 13.855 1.00 87.19 191 GLN A N 1
ATOM 1445 C CA . GLN A 1 191 ? -6.068 4.905 12.795 1.00 87.19 191 GLN A CA 1
ATOM 1446 C C . GLN A 1 191 ? -5.692 4.420 11.388 1.00 87.19 191 GLN A C 1
ATOM 1448 O O . GLN A 1 191 ? -6.369 4.753 10.420 1.00 87.19 191 GLN A O 1
ATOM 1453 N N . VAL A 1 192 ? -4.625 3.630 11.263 1.00 90.94 192 VAL A N 1
ATOM 1454 C CA . VAL A 1 192 ? -4.110 3.123 9.985 1.00 90.94 192 VAL A CA 1
ATOM 1455 C C . VAL A 1 192 ? -3.855 1.637 10.127 1.00 90.94 192 VAL A C 1
ATOM 1457 O O . VAL A 1 192 ? -3.259 1.226 11.113 1.00 90.94 192 VAL A O 1
ATOM 1460 N N . ILE A 1 193 ? -4.279 0.823 9.161 1.00 90.69 193 ILE A N 1
ATOM 1461 C CA . ILE A 1 193 ? -4.006 -0.618 9.159 1.00 90.69 193 ILE A CA 1
ATOM 1462 C C . ILE A 1 193 ? -2.738 -0.953 8.368 1.00 90.69 193 ILE A C 1
ATOM 1464 O O . ILE A 1 193 ? -2.575 -0.532 7.230 1.00 90.69 193 ILE A O 1
ATOM 1468 N N . ALA A 1 194 ? -1.856 -1.781 8.922 1.00 91.12 194 ALA A N 1
ATOM 1469 C CA . ALA A 1 194 ? -0.733 -2.334 8.169 1.00 91.12 194 ALA A CA 1
ATOM 1470 C C . ALA A 1 194 ? -1.170 -3.599 7.411 1.00 91.12 194 ALA A C 1
ATOM 1472 O O . ALA A 1 194 ? -1.663 -4.554 8.020 1.00 91.12 194 ALA A O 1
ATOM 1473 N N . THR A 1 195 ? -0.985 -3.613 6.087 1.00 91.06 195 THR A N 1
ATOM 1474 C CA . THR A 1 195 ? -1.323 -4.763 5.229 1.00 91.06 195 THR A CA 1
ATOM 1475 C C . THR A 1 195 ? -0.156 -5.105 4.313 1.00 91.06 195 THR A C 1
ATOM 1477 O O . THR A 1 195 ? 0.416 -4.227 3.665 1.00 91.06 195 THR A O 1
ATOM 1480 N N . ARG A 1 196 ? 0.183 -6.392 4.240 1.00 90.69 196 ARG A N 1
ATOM 1481 C CA . ARG A 1 196 ? 1.176 -6.946 3.316 1.00 90.69 196 ARG A CA 1
ATOM 1482 C C . ARG A 1 196 ? 0.497 -7.646 2.149 1.00 90.69 196 ARG A C 1
ATOM 1484 O O . ARG A 1 196 ? -0.645 -8.096 2.226 1.00 90.69 196 ARG A O 1
ATOM 1491 N N . SER A 1 197 ? 1.253 -7.825 1.079 1.00 87.00 197 SER A N 1
ATOM 1492 C CA . SER A 1 197 ? 0.829 -8.558 -0.110 1.00 87.00 197 SER A CA 1
ATOM 1493 C C . SER A 1 197 ? 0.400 -9.993 0.213 1.00 87.00 197 SER A C 1
ATOM 1495 O O . SER A 1 197 ? -0.637 -10.411 -0.299 1.00 87.00 197 SER A O 1
ATOM 1497 N N . ILE A 1 198 ? 1.094 -10.719 1.106 1.00 83.94 198 ILE A N 1
ATOM 1498 C CA . ILE A 1 198 ? 0.661 -12.054 1.571 1.00 83.94 198 ILE A CA 1
ATOM 1499 C C . ILE A 1 198 ? -0.741 -12.033 2.189 1.00 83.94 198 ILE A C 1
ATOM 1501 O O . ILE A 1 198 ? -1.539 -12.923 1.901 1.00 83.94 198 ILE A O 1
ATOM 1505 N N . ASP A 1 199 ? -1.079 -10.995 2.959 1.00 84.69 199 ASP A N 1
ATOM 1506 C CA . ASP A 1 199 ? -2.380 -10.904 3.622 1.00 84.69 199 ASP A CA 1
ATOM 1507 C C . ASP A 1 199 ? -3.492 -10.822 2.555 1.00 84.69 199 ASP A C 1
ATOM 1509 O O . ASP A 1 199 ? -4.527 -11.478 2.668 1.00 84.69 199 ASP A O 1
ATOM 1513 N N . LEU A 1 200 ? -3.247 -10.122 1.437 1.00 79.75 200 LEU A N 1
ATOM 1514 C CA . LEU A 1 200 ? -4.170 -10.105 0.297 1.00 79.75 200 LEU A CA 1
ATOM 1515 C C . LEU A 1 200 ? -4.349 -11.472 -0.382 1.00 79.75 200 LEU A C 1
ATOM 1517 O O . LEU A 1 200 ? -5.455 -11.798 -0.825 1.00 79.75 200 LEU A O 1
ATOM 1521 N N . PHE A 1 201 ? -3.282 -12.275 -0.476 1.00 75.06 201 PHE A N 1
ATOM 1522 C CA . PHE A 1 201 ? -3.380 -13.648 -0.983 1.00 75.06 201 PHE A CA 1
ATOM 1523 C C . PHE A 1 201 ? -4.279 -14.501 -0.081 1.00 75.06 201 PHE A C 1
ATOM 1525 O O . PHE A 1 201 ? -5.137 -15.221 -0.598 1.00 75.06 201 PHE A O 1
ATOM 1532 N N . GLU A 1 202 ? -4.131 -14.386 1.241 1.00 71.50 202 GLU A N 1
ATOM 1533 C CA . GLU A 1 202 ? -4.965 -15.105 2.211 1.00 71.50 202 GLU A CA 1
ATOM 1534 C C . GLU A 1 202 ? -6.444 -14.714 2.099 1.00 71.50 202 GLU A C 1
ATOM 1536 O O . GLU A 1 202 ? -7.320 -15.585 2.060 1.00 71.50 202 GLU A O 1
ATOM 1541 N N . TYR A 1 203 ? -6.738 -13.414 1.972 1.00 73.06 203 TYR A N 1
ATOM 1542 C CA . TYR A 1 203 ? -8.113 -12.929 1.836 1.00 73.06 203 TYR A CA 1
ATOM 1543 C C . TYR A 1 203 ? -8.811 -13.468 0.586 1.00 73.06 203 TYR A C 1
ATOM 1545 O O . TYR A 1 203 ? -9.983 -13.825 0.655 1.00 73.06 203 TYR A O 1
ATOM 1553 N N . ARG A 1 204 ? -8.105 -13.597 -0.542 1.00 69.31 204 ARG A N 1
ATOM 1554 C CA . ARG A 1 204 ? -8.686 -14.136 -1.784 1.00 69.31 204 ARG A CA 1
ATOM 1555 C C . ARG A 1 204 ? -9.010 -15.627 -1.705 1.00 69.31 204 ARG A C 1
ATOM 1557 O O . ARG A 1 204 ? -9.951 -16.083 -2.352 1.00 69.31 204 ARG A O 1
ATOM 1564 N N . VAL A 1 205 ? -8.226 -16.401 -0.955 1.00 70.06 205 VAL A N 1
ATOM 1565 C CA . VAL A 1 205 ? -8.519 -17.828 -0.733 1.00 70.06 205 VAL A CA 1
ATOM 1566 C C . VAL A 1 205 ? -9.712 -17.990 0.218 1.00 70.06 205 VAL A C 1
ATOM 1568 O O . VAL A 1 205 ? -10.446 -18.981 0.138 1.00 70.06 205 VAL A O 1
ATOM 1571 N N . SER A 1 206 ? -9.956 -17.000 1.079 1.00 65.94 206 SER A N 1
ATOM 1572 C CA . SER A 1 206 ? -11.138 -16.963 1.932 1.00 65.94 206 SER A CA 1
ATOM 1573 C C . SER A 1 206 ? -12.416 -16.691 1.136 1.00 65.94 206 SER A C 1
ATOM 1575 O O . SER A 1 206 ? -12.492 -15.801 0.294 1.00 65.94 206 SER A O 1
ATOM 1577 N N . LYS A 1 207 ? -13.474 -17.449 1.440 1.00 60.91 207 LYS A N 1
ATOM 1578 C CA . LYS A 1 207 ? -14.803 -17.256 0.832 1.00 60.91 207 LYS A CA 1
ATOM 1579 C C . LYS A 1 207 ? -15.643 -16.191 1.536 1.00 60.91 207 LYS A C 1
ATOM 1581 O O . LYS A 1 207 ? -16.659 -15.778 0.988 1.00 60.91 207 LYS A O 1
ATOM 1586 N N . THR A 1 208 ? -15.243 -15.780 2.737 1.00 59.84 208 THR A N 1
ATOM 1587 C CA . THR A 1 208 ? -16.058 -14.948 3.635 1.00 59.84 208 THR A CA 1
ATOM 1588 C C . THR A 1 208 ? -15.401 -13.616 3.981 1.00 59.84 208 THR A C 1
ATOM 1590 O O . THR A 1 208 ? -16.092 -12.694 4.403 1.00 59.84 208 THR A O 1
ATOM 1593 N N . ARG A 1 209 ? -14.082 -13.480 3.801 1.00 68.06 209 ARG A N 1
ATOM 1594 C CA . ARG A 1 209 ? -13.327 -12.329 4.307 1.00 68.06 209 ARG A CA 1
ATOM 1595 C C . ARG A 1 209 ? -13.091 -11.286 3.214 1.00 68.06 209 ARG A C 1
ATOM 1597 O O . ARG A 1 209 ? -12.586 -11.610 2.144 1.00 68.06 209 ARG A O 1
ATOM 1604 N N . ALA A 1 210 ? -13.446 -10.035 3.494 1.00 77.75 210 ALA A N 1
ATOM 1605 C CA . ALA A 1 210 ? -12.990 -8.897 2.702 1.00 77.75 210 ALA A CA 1
ATOM 1606 C C . ALA A 1 210 ? -11.547 -8.552 3.096 1.00 77.75 210 ALA A C 1
ATOM 1608 O O . ALA A 1 210 ? -11.190 -8.625 4.274 1.00 77.75 210 ALA A O 1
ATOM 1609 N N . ALA A 1 211 ? -10.733 -8.189 2.109 1.00 85.44 211 ALA A N 1
ATOM 1610 C CA . ALA A 1 211 ? -9.423 -7.615 2.359 1.00 85.44 211 ALA A CA 1
ATOM 1611 C C . ALA A 1 211 ? -9.583 -6.147 2.760 1.00 85.44 211 ALA A C 1
ATOM 1613 O O . ALA A 1 211 ? -10.517 -5.466 2.342 1.00 85.44 211 ALA A O 1
ATOM 1614 N N . VAL A 1 212 ? -8.653 -5.663 3.565 1.00 90.31 212 VAL A N 1
ATOM 1615 C CA . VAL A 1 212 ? -8.559 -4.260 3.960 1.00 90.31 212 VAL A CA 1
ATOM 1616 C C . VAL A 1 212 ? -7.154 -3.787 3.646 1.00 90.31 212 VAL A C 1
ATOM 1618 O O . VAL A 1 212 ? -6.212 -4.559 3.802 1.00 90.31 212 VAL A O 1
ATOM 1621 N N . MET A 1 213 ? -7.022 -2.563 3.152 1.00 93.62 213 MET A N 1
ATOM 1622 C CA . MET A 1 213 ? -5.737 -1.941 2.842 1.00 93.62 213 MET A CA 1
ATOM 1623 C C . MET A 1 213 ? -5.729 -0.515 3.381 1.00 93.62 213 MET A C 1
ATOM 1625 O O . MET A 1 213 ? -6.752 0.157 3.280 1.00 93.62 213 MET A O 1
ATOM 1629 N N . PRO A 1 214 ? -4.611 -0.016 3.919 1.00 95.81 214 PRO A N 1
ATOM 1630 C CA . PRO A 1 214 ? -4.513 1.399 4.250 1.00 95.81 214 PRO A CA 1
ATOM 1631 C C . PRO A 1 214 ? -4.644 2.254 2.987 1.00 95.81 214 PRO A C 1
ATOM 1633 O O . PRO A 1 214 ? -4.229 1.826 1.900 1.00 95.81 214 PRO A O 1
ATOM 1636 N N . GLN A 1 215 ? -5.183 3.465 3.129 1.00 95.81 215 GLN A N 1
ATOM 1637 C CA . GLN A 1 215 ? -5.141 4.447 2.049 1.00 95.81 215 GLN A CA 1
ATOM 1638 C C . GLN A 1 215 ? -4.084 5.511 2.320 1.00 95.81 215 GLN A C 1
ATOM 1640 O O . GLN A 1 215 ? -3.643 5.729 3.449 1.00 95.81 215 GLN A O 1
ATOM 1645 N N . VAL A 1 216 ? -3.654 6.150 1.245 1.00 95.19 216 VAL A N 1
ATOM 1646 C CA . VAL A 1 216 ? -2.653 7.206 1.261 1.00 95.19 216 VAL A CA 1
ATOM 1647 C C . VAL A 1 216 ? -3.071 8.306 0.300 1.00 95.19 216 VAL A C 1
ATOM 1649 O O . VAL A 1 216 ? -3.635 8.033 -0.759 1.00 95.19 216 VAL A O 1
ATOM 1652 N N . GLU A 1 217 ? -2.809 9.550 0.665 1.00 93.12 217 GLU A N 1
ATOM 1653 C CA . GLU A 1 217 ? -3.145 10.715 -0.143 1.00 93.12 217 GLU A CA 1
ATOM 1654 C C . GLU A 1 217 ? -2.065 11.790 -0.028 1.00 93.12 217 GLU A C 1
ATOM 1656 O O . GLU A 1 217 ? -1.310 11.828 0.947 1.00 93.12 217 GLU A O 1
ATOM 1661 N N . VAL A 1 218 ? -1.980 12.656 -1.036 1.00 90.81 218 VAL A N 1
ATOM 1662 C CA . VAL A 1 218 ? -1.173 13.876 -0.959 1.00 90.81 218 VAL A CA 1
ATOM 1663 C C . VAL A 1 218 ? -2.089 14.996 -0.497 1.00 90.81 218 VAL A C 1
ATOM 1665 O O . VAL A 1 218 ? -3.056 15.328 -1.179 1.00 90.81 218 VAL A O 1
ATOM 1668 N N . ILE A 1 219 ? -1.776 15.586 0.652 1.00 90.19 219 ILE A N 1
ATOM 1669 C CA . ILE A 1 219 ? -2.483 16.757 1.172 1.00 90.19 219 ILE A CA 1
ATOM 1670 C C . ILE A 1 219 ? -1.544 17.952 1.268 1.00 90.19 219 ILE A C 1
ATOM 1672 O O . ILE A 1 219 ? -0.325 17.801 1.327 1.00 90.19 219 ILE A O 1
ATOM 1676 N N . THR A 1 220 ? -2.120 19.143 1.357 1.00 88.12 220 THR A N 1
ATOM 1677 C CA . THR A 1 220 ? -1.400 20.325 1.830 1.00 88.12 220 THR A CA 1
ATOM 1678 C C . THR A 1 220 ? -1.442 20.329 3.357 1.00 88.12 220 THR A C 1
ATOM 1680 O O . THR A 1 220 ? -2.520 20.387 3.949 1.00 88.12 220 THR A O 1
ATOM 1683 N N . ALA A 1 221 ? -0.282 20.223 4.002 1.00 82.38 221 ALA A N 1
ATOM 1684 C CA . ALA A 1 221 ? -0.146 20.334 5.448 1.00 82.38 221 ALA A CA 1
ATOM 1685 C C . ALA A 1 221 ? -0.582 21.732 5.933 1.00 82.38 221 ALA A C 1
ATOM 1687 O O . ALA A 1 221 ? -0.561 22.682 5.148 1.00 82.38 221 ALA A O 1
ATOM 1688 N N . PRO A 1 222 ? -0.898 21.911 7.230 1.00 80.19 222 PRO A N 1
ATOM 1689 C CA . PRO A 1 222 ? -1.249 23.222 7.790 1.00 80.19 222 PRO A CA 1
ATOM 1690 C C . PRO A 1 222 ? -0.210 24.323 7.524 1.00 80.19 222 PRO A C 1
ATOM 1692 O O . PRO A 1 222 ? -0.553 25.496 7.461 1.00 80.19 222 PRO A O 1
ATOM 1695 N N . VAL A 1 223 ? 1.055 23.940 7.324 1.00 80.50 223 VAL A N 1
ATOM 1696 C CA . VAL A 1 223 ? 2.180 24.845 7.032 1.00 80.50 223 VAL A CA 1
ATOM 1697 C C . VAL A 1 223 ? 2.374 25.065 5.513 1.00 80.50 223 VAL A C 1
ATOM 1699 O O . VAL A 1 223 ? 3.383 25.601 5.076 1.00 80.50 223 VAL A O 1
ATOM 1702 N N . GLY A 1 224 ? 1.414 24.656 4.676 1.00 78.56 224 GLY A N 1
ATOM 1703 C CA . GLY A 1 224 ? 1.384 24.925 3.231 1.00 78.56 224 GLY A CA 1
ATOM 1704 C C . GLY A 1 224 ? 2.174 23.950 2.349 1.00 78.56 224 GLY A C 1
ATOM 1705 O O . GLY A 1 224 ? 2.072 24.011 1.124 1.00 78.56 224 GLY A O 1
ATOM 1706 N N . GLU A 1 225 ? 2.935 23.026 2.933 1.00 82.31 225 GLU A N 1
ATOM 1707 C CA . GLU A 1 225 ? 3.718 22.045 2.177 1.00 82.31 225 GLU A CA 1
ATOM 1708 C C . GLU A 1 225 ? 2.875 20.847 1.728 1.00 82.31 225 GLU A C 1
ATOM 1710 O O . GLU A 1 225 ? 2.036 20.346 2.476 1.00 82.31 225 GLU A O 1
ATOM 1715 N N . LYS A 1 226 ? 3.121 20.337 0.515 1.00 83.94 226 LYS A N 1
ATOM 1716 C CA . LYS A 1 226 ? 2.520 19.073 0.070 1.00 83.94 226 LYS A CA 1
ATOM 1717 C C . LYS A 1 226 ? 3.212 17.903 0.756 1.00 83.94 226 LYS A C 1
ATOM 1719 O O . LYS A 1 226 ? 4.415 17.721 0.592 1.00 83.94 226 LYS A O 1
ATOM 1724 N N . VAL A 1 227 ? 2.441 17.091 1.464 1.00 85.56 227 VAL A N 1
ATOM 1725 C CA . VAL A 1 227 ? 2.936 15.928 2.202 1.00 85.56 227 VAL A CA 1
ATOM 1726 C C . VAL A 1 227 ? 2.100 14.699 1.894 1.00 85.56 227 VAL A C 1
ATOM 1728 O O . VAL A 1 227 ? 0.906 14.785 1.597 1.00 85.56 227 VAL A O 1
ATOM 1731 N N . ILE A 1 228 ? 2.733 13.535 1.995 1.00 88.50 228 ILE A N 1
ATOM 1732 C CA . ILE A 1 228 ? 2.028 12.257 1.972 1.00 88.50 228 ILE A CA 1
ATOM 1733 C C . ILE A 1 228 ? 1.431 12.010 3.359 1.00 88.50 228 ILE A C 1
ATOM 1735 O O . ILE A 1 228 ? 2.149 12.039 4.360 1.00 88.50 228 ILE A O 1
ATOM 1739 N N . LYS A 1 229 ? 0.133 11.714 3.417 1.00 90.19 229 LYS A N 1
ATOM 1740 C CA . LYS A 1 229 ? -0.578 11.352 4.645 1.00 90.19 229 LYS A CA 1
ATOM 1741 C C . LYS A 1 229 ? -1.277 10.006 4.471 1.00 90.19 229 LYS A C 1
ATOM 1743 O O . LYS A 1 229 ? -1.908 9.744 3.449 1.00 90.19 229 LYS A O 1
ATOM 1748 N N . MET A 1 230 ? -1.193 9.158 5.493 1.00 92.50 230 MET A N 1
ATOM 1749 C CA . MET A 1 230 ? -2.021 7.954 5.575 1.00 92.50 230 MET A CA 1
ATOM 1750 C C . MET A 1 230 ? -3.447 8.343 5.958 1.00 92.50 230 MET A C 1
ATOM 1752 O O . MET A 1 230 ? -3.648 9.112 6.899 1.00 92.50 230 MET A O 1
ATOM 1756 N N . SER A 1 231 ? -4.430 7.792 5.259 1.00 88.25 231 SER A N 1
ATOM 1757 C CA . SER A 1 231 ? -5.840 8.054 5.530 1.00 88.25 231 SER A CA 1
ATOM 1758 C C . SER A 1 231 ? -6.629 6.759 5.528 1.00 88.25 231 SER A C 1
ATOM 1760 O O . SER A 1 231 ? -6.546 5.980 4.583 1.00 88.25 231 SER A O 1
ATOM 1762 N N . GLY A 1 232 ? -7.406 6.551 6.589 1.00 89.94 232 GLY A N 1
ATOM 1763 C CA . GLY A 1 232 ? -8.427 5.512 6.654 1.00 89.94 232 GLY A CA 1
ATOM 1764 C C . GLY A 1 232 ? -8.013 4.115 6.166 1.00 89.94 232 GLY A C 1
ATOM 1765 O O . GLY A 1 232 ? -6.857 3.687 6.253 1.00 89.94 232 GLY A O 1
ATOM 1766 N N . THR A 1 233 ? -9.005 3.381 5.660 1.00 93.69 233 THR A N 1
ATOM 1767 C CA . THR A 1 233 ? -8.859 2.007 5.172 1.00 93.69 233 THR A CA 1
ATOM 1768 C C . THR A 1 233 ? -9.771 1.741 3.980 1.00 93.69 233 THR A C 1
ATOM 1770 O O . THR A 1 233 ? -10.991 1.820 4.075 1.00 93.69 233 THR A O 1
ATOM 1773 N N . ALA A 1 234 ? -9.190 1.300 2.872 1.00 94.81 234 ALA A N 1
ATOM 1774 C CA . ALA A 1 234 ? -9.897 0.750 1.728 1.00 94.81 234 ALA A CA 1
ATOM 1775 C C . ALA A 1 234 ? -10.409 -0.667 2.026 1.00 94.81 234 ALA A C 1
ATOM 1777 O O . ALA A 1 234 ? -9.650 -1.541 2.451 1.00 94.81 234 ALA A O 1
ATOM 1778 N N . VAL A 1 235 ? -11.682 -0.921 1.723 1.00 92.19 235 VAL A N 1
ATOM 1779 C CA . VAL A 1 235 ? -12.321 -2.237 1.825 1.00 92.19 235 VAL A CA 1
ATOM 1780 C C . VAL A 1 235 ? -12.383 -2.880 0.445 1.00 92.19 235 VAL A C 1
ATOM 1782 O O . VAL A 1 235 ? -13.026 -2.377 -0.479 1.00 92.19 235 VAL A O 1
ATOM 1785 N N . ILE A 1 236 ? -11.730 -4.030 0.312 1.00 87.75 236 ILE A N 1
ATOM 1786 C CA . ILE A 1 236 ? -11.561 -4.758 -0.940 1.00 87.75 236 ILE A CA 1
ATOM 1787 C C . ILE A 1 236 ? -12.348 -6.067 -0.889 1.00 87.75 236 ILE A C 1
ATOM 1789 O O . ILE A 1 236 ? -12.085 -6.954 -0.072 1.00 87.75 236 ILE A O 1
ATOM 1793 N N . ARG A 1 237 ? -13.298 -6.236 -1.809 1.00 83.31 237 ARG A N 1
ATOM 1794 C CA . ARG A 1 237 ? -14.105 -7.454 -1.940 1.00 83.31 237 ARG A CA 1
ATOM 1795 C C . ARG A 1 237 ? -14.074 -7.941 -3.380 1.00 83.31 237 ARG A C 1
ATOM 1797 O O . ARG A 1 237 ? -14.324 -7.169 -4.299 1.00 83.31 237 ARG A O 1
ATOM 1804 N N . LYS A 1 238 ? -13.801 -9.238 -3.576 1.00 80.69 238 LYS A N 1
ATOM 1805 C CA . LYS A 1 238 ? -13.660 -9.855 -4.912 1.00 80.69 238 LYS A CA 1
ATOM 1806 C C . LYS A 1 238 ? -12.715 -9.044 -5.816 1.00 80.69 238 LYS A C 1
ATOM 1808 O O . LYS A 1 238 ? -13.068 -8.683 -6.934 1.00 80.69 238 LYS A O 1
ATOM 1813 N N . ASP A 1 239 ? -11.539 -8.727 -5.279 1.00 84.19 239 ASP A N 1
ATOM 1814 C CA . ASP A 1 239 ? -10.478 -7.947 -5.925 1.00 84.19 239 ASP A CA 1
ATOM 1815 C C . ASP A 1 239 ? -10.819 -6.482 -6.251 1.00 84.19 239 ASP A C 1
ATOM 1817 O O . ASP A 1 239 ? -10.038 -5.849 -6.952 1.00 84.19 239 ASP A O 1
ATOM 1821 N N . ARG A 1 240 ? -11.932 -5.915 -5.765 1.00 90.25 240 ARG A N 1
ATOM 1822 C CA . ARG A 1 240 ? -12.330 -4.522 -6.044 1.00 90.25 240 ARG A CA 1
ATOM 1823 C C . ARG A 1 240 ? -12.531 -3.700 -4.780 1.00 90.25 240 ARG A C 1
ATOM 1825 O O . ARG A 1 240 ? -13.031 -4.225 -3.787 1.00 90.25 240 ARG A O 1
ATOM 1832 N N . LEU A 1 241 ? -12.206 -2.413 -4.846 1.00 91.06 241 LEU A N 1
ATOM 1833 C CA . LEU A 1 241 ? -12.586 -1.417 -3.849 1.00 91.06 241 LEU A CA 1
ATOM 1834 C C . LEU A 1 241 ? -14.107 -1.252 -3.845 1.00 91.06 241 LEU A C 1
ATOM 1836 O O . LEU A 1 241 ? -14.692 -0.888 -4.864 1.00 91.06 241 LEU A O 1
ATOM 1840 N N . VAL A 1 242 ? -14.735 -1.547 -2.707 1.00 91.25 242 VAL A N 1
ATOM 1841 C CA . VAL A 1 242 ? -16.198 -1.485 -2.527 1.00 91.25 242 VAL A CA 1
ATOM 1842 C C . VAL A 1 242 ? -16.635 -0.487 -1.460 1.00 91.25 242 VAL A C 1
ATOM 1844 O O . VAL A 1 242 ? -17.820 -0.192 -1.357 1.00 91.25 242 VAL A O 1
ATOM 1847 N N . GLY A 1 243 ? -15.697 0.013 -0.662 1.00 89.50 243 GLY A N 1
ATOM 1848 C CA . GLY A 1 243 ? -15.963 0.965 0.403 1.00 89.50 243 GLY A CA 1
ATOM 1849 C C . GLY A 1 243 ? -14.668 1.467 1.020 1.00 89.50 243 GLY A C 1
ATOM 1850 O O . GLY A 1 243 ? -13.595 0.909 0.782 1.00 89.50 243 GLY A O 1
ATOM 1851 N N . GLU A 1 244 ? -14.786 2.520 1.808 1.00 92.75 244 GLU A N 1
ATOM 1852 C CA . GLU A 1 244 ? -13.683 3.178 2.497 1.00 92.75 244 GLU A CA 1
ATOM 1853 C C . GLU A 1 244 ? -14.137 3.419 3.939 1.00 92.75 244 GLU A C 1
ATOM 1855 O O . GLU A 1 244 ? -15.305 3.723 4.173 1.00 92.75 244 GLU A O 1
ATOM 1860 N N . LEU A 1 245 ? -13.235 3.221 4.892 1.00 90.38 245 LEU A N 1
ATOM 1861 C CA . LEU A 1 245 ? -13.431 3.543 6.297 1.00 90.38 245 LEU A CA 1
ATOM 1862 C C . LEU A 1 245 ? -12.591 4.772 6.605 1.00 90.38 245 LEU A C 1
ATOM 1864 O O . LEU A 1 245 ? -11.401 4.791 6.284 1.00 90.38 245 LEU A O 1
ATOM 1868 N N . ASN A 1 246 ? -13.169 5.767 7.264 1.00 90.56 246 ASN A N 1
ATOM 1869 C CA . ASN A 1 246 ? -12.396 6.897 7.772 1.00 90.56 246 ASN A CA 1
ATOM 1870 C C . ASN A 1 246 ? -11.478 6.470 8.939 1.00 90.56 246 ASN A C 1
ATOM 1872 O O . ASN A 1 246 ? -11.428 5.303 9.340 1.00 90.56 246 ASN A O 1
ATOM 1876 N N . GLU A 1 247 ? -10.718 7.404 9.498 1.00 88.75 247 GLU A N 1
ATOM 1877 C CA . GLU A 1 247 ? -9.744 7.151 10.563 1.00 88.75 247 GLU A CA 1
ATOM 1878 C C . GLU A 1 247 ? -10.400 6.622 11.854 1.00 88.75 247 GLU A C 1
ATOM 1880 O O . GLU A 1 247 ? -9.845 5.749 12.525 1.00 88.75 247 GLU A O 1
ATOM 1885 N N . ASN A 1 248 ? -11.599 7.106 12.194 1.00 83.94 248 ASN A N 1
ATOM 1886 C CA . ASN A 1 248 ? -12.337 6.666 13.383 1.00 83.94 248 ASN A CA 1
ATOM 1887 C C . ASN A 1 248 ? -12.945 5.272 13.187 1.00 83.94 248 ASN A C 1
ATOM 1889 O O . ASN A 1 248 ? -12.848 4.422 14.072 1.00 83.94 248 ASN A O 1
ATOM 1893 N N . GLU A 1 249 ? -13.519 5.010 12.014 1.00 86.31 249 GLU A N 1
ATOM 1894 C CA . GLU A 1 249 ? -14.016 3.686 11.633 1.00 86.31 249 GLU A CA 1
ATOM 1895 C C . GLU A 1 249 ? -12.872 2.671 11.529 1.00 86.31 249 GLU A C 1
ATOM 1897 O O . GLU A 1 249 ? -13.017 1.532 11.970 1.00 86.31 249 GLU A O 1
ATOM 1902 N N . THR A 1 250 ? -11.708 3.089 11.021 1.00 90.75 250 THR A N 1
ATOM 1903 C CA . THR A 1 250 ? -10.485 2.274 10.983 1.00 90.75 250 THR A CA 1
ATOM 1904 C C . THR A 1 250 ? -10.000 1.946 12.390 1.00 90.75 250 THR A C 1
ATOM 1906 O O . THR A 1 250 ? -9.647 0.797 12.662 1.00 90.75 250 THR A O 1
ATOM 1909 N N . ARG A 1 251 ? -10.034 2.907 13.318 1.00 86.31 251 ARG A N 1
ATOM 1910 C CA . ARG A 1 251 ? -9.738 2.641 14.732 1.00 86.31 251 ARG A CA 1
ATOM 1911 C C . ARG A 1 251 ? -10.700 1.622 15.322 1.00 86.31 251 ARG A C 1
ATOM 1913 O O . ARG A 1 251 ? -10.257 0.650 15.933 1.00 86.31 251 ARG A O 1
ATOM 1920 N N . GLY A 1 252 ? -11.999 1.801 15.080 1.00 81.19 252 GLY A N 1
ATOM 1921 C CA . GLY A 1 252 ? -13.021 0.828 15.457 1.00 81.19 252 GLY A CA 1
ATOM 1922 C C . GLY A 1 252 ? -12.710 -0.559 14.893 1.00 81.19 252 GLY A C 1
ATOM 1923 O O . GLY A 1 252 ? -12.673 -1.533 15.640 1.00 81.19 252 GLY A O 1
ATOM 1924 N N . LEU A 1 253 ? -12.374 -0.649 13.605 1.00 83.44 253 LEU A N 1
ATOM 1925 C CA . LEU A 1 253 ? -11.948 -1.886 12.953 1.00 83.44 253 LEU A CA 1
ATOM 1926 C C . LEU A 1 253 ? -10.725 -2.511 13.642 1.00 83.44 253 LEU A C 1
ATOM 1928 O O . LEU A 1 253 ? -10.710 -3.718 13.867 1.00 83.44 253 LEU A O 1
ATOM 1932 N N . LEU A 1 254 ? -9.701 -1.730 13.983 1.00 84.19 254 LEU A N 1
ATOM 1933 C CA . LEU A 1 254 ? -8.486 -2.237 14.625 1.00 84.19 254 LEU A CA 1
ATOM 1934 C C . LEU A 1 254 ? -8.737 -2.709 16.065 1.00 84.19 254 LEU A C 1
ATOM 1936 O O . LEU A 1 254 ? -8.161 -3.723 16.473 1.00 84.19 254 LEU A O 1
ATOM 1940 N N . TRP A 1 255 ? -9.600 -2.018 16.819 1.00 76.75 255 TRP A N 1
ATOM 1941 C CA . TRP A 1 255 ? -10.070 -2.459 18.141 1.00 76.75 255 TRP A CA 1
ATOM 1942 C C . TRP A 1 255 ? -10.850 -3.746 18.055 1.00 76.75 255 TRP A C 1
ATOM 1944 O O . TRP A 1 255 ? -10.709 -4.617 18.915 1.00 76.75 255 TRP A O 1
ATOM 1954 N N . VAL A 1 256 ? -11.657 -3.856 17.000 1.00 74.12 256 VAL A N 1
ATOM 1955 C CA . VAL A 1 256 ? -12.353 -5.081 16.695 1.00 74.12 256 VAL A CA 1
ATOM 1956 C C . VAL A 1 256 ? -11.274 -6.126 16.449 1.00 74.12 256 VAL A C 1
ATOM 1958 O O . VAL A 1 256 ? -11.042 -6.930 17.343 1.00 74.12 256 VAL A O 1
ATOM 1961 N N . LEU A 1 257 ? -10.470 -6.046 15.394 1.00 75.19 257 LEU A N 1
ATOM 1962 C CA . LEU A 1 257 ? -9.428 -7.028 15.055 1.00 75.19 257 LEU A CA 1
ATOM 1963 C C . LEU A 1 257 ? -8.393 -7.364 16.156 1.00 75.19 257 LEU A C 1
ATOM 1965 O O . LEU A 1 257 ? -7.604 -8.288 15.952 1.00 75.19 257 LEU A O 1
ATOM 1969 N N . GLY A 1 258 ? -8.356 -6.648 17.285 1.00 74.38 258 GLY A N 1
ATOM 1970 C CA . GLY A 1 258 ? -7.357 -6.823 18.340 1.00 74.38 258 GLY A CA 1
ATOM 1971 C C . GLY A 1 258 ? -5.960 -6.433 17.859 1.00 74.38 258 GLY A C 1
ATOM 1972 O O . GLY A 1 258 ? -4.963 -6.986 18.321 1.00 74.38 258 GLY A O 1
ATOM 1973 N N . LYS A 1 259 ? -5.899 -5.529 16.873 1.00 80.38 259 LYS A N 1
ATOM 1974 C CA . LYS A 1 259 ? -4.676 -5.082 16.195 1.00 80.38 259 LYS A CA 1
ATOM 1975 C C . LYS A 1 259 ? -4.242 -3.674 16.599 1.00 80.38 259 LYS A C 1
ATOM 1977 O O . LYS A 1 259 ? -3.237 -3.199 16.083 1.00 80.38 259 LYS A O 1
ATOM 1982 N N . VAL A 1 260 ? -4.954 -3.013 17.513 1.00 79.12 260 VAL A N 1
ATOM 1983 C CA . VAL A 1 260 ? -4.463 -1.753 18.088 1.00 79.12 260 VAL A CA 1
ATOM 1984 C C . VAL A 1 260 ? -3.241 -2.010 18.958 1.00 79.12 260 VAL A C 1
ATOM 1986 O O . VAL A 1 260 ? -3.239 -2.915 19.790 1.00 79.12 260 VAL A O 1
ATOM 1989 N N . LYS A 1 261 ? -2.200 -1.215 18.704 1.00 77.62 261 LYS A N 1
ATOM 1990 C CA . LYS A 1 261 ? -0.946 -1.167 19.462 1.00 77.62 261 LYS A CA 1
ATOM 1991 C C . LYS A 1 261 ? -0.955 -0.017 20.460 1.00 77.62 261 LYS A C 1
ATOM 1993 O O . LYS A 1 261 ? -0.666 -0.225 21.630 1.00 77.62 261 LYS A O 1
ATOM 1998 N N . LEU A 1 262 ? -1.337 1.161 19.979 1.00 72.62 262 LEU A N 1
ATOM 1999 C CA . LEU A 1 262 ? -1.580 2.370 20.746 1.00 72.62 262 LEU A CA 1
ATOM 2000 C C . LEU A 1 262 ? -2.668 3.174 20.026 1.00 72.62 262 LEU A C 1
ATOM 2002 O O . LEU A 1 262 ? -2.722 3.184 18.794 1.00 72.62 262 LEU A O 1
ATOM 2006 N N . ALA A 1 263 ? -3.547 3.821 20.779 1.00 71.81 263 ALA A N 1
ATOM 2007 C CA . ALA A 1 263 ? -4.504 4.790 20.271 1.00 71.81 263 ALA A CA 1
ATOM 2008 C C . ALA A 1 263 ? -4.712 5.883 21.320 1.00 71.81 263 ALA A C 1
ATOM 2010 O O . ALA A 1 263 ? -5.039 5.573 22.464 1.00 71.81 263 ALA A O 1
ATOM 2011 N N . LEU A 1 264 ? -4.559 7.145 20.926 1.00 67.81 264 LEU A N 1
ATOM 2012 C CA . LEU A 1 264 ? -4.895 8.287 21.772 1.00 67.81 264 LEU A CA 1
ATOM 2013 C C . LEU A 1 264 ? -6.388 8.608 21.629 1.00 67.81 264 LEU A C 1
ATOM 2015 O O . LEU A 1 264 ? -6.894 8.756 20.512 1.00 67.81 264 LEU A O 1
ATOM 2019 N N . LEU A 1 265 ? -7.088 8.696 22.755 1.00 68.50 265 LEU A N 1
ATOM 2020 C CA . LEU A 1 265 ? -8.475 9.133 22.846 1.00 68.50 265 LEU A CA 1
ATOM 2021 C C . LEU A 1 265 ? -8.541 10.411 23.666 1.00 68.50 265 LEU A C 1
ATOM 2023 O O . LEU A 1 265 ? -8.137 10.428 24.822 1.00 68.50 265 LEU A O 1
ATOM 2027 N N . GLU A 1 266 ? -9.109 11.456 23.087 1.00 64.06 266 GLU A N 1
ATOM 2028 C CA . GLU A 1 266 ? -9.431 12.675 23.817 1.00 64.06 266 GLU A CA 1
ATOM 2029 C C . GLU A 1 266 ? -10.884 12.591 24.275 1.00 64.06 266 GLU A C 1
ATOM 2031 O O . GLU A 1 266 ? -11.803 12.449 23.464 1.00 64.06 266 GLU A O 1
ATOM 2036 N N . ILE A 1 267 ? -11.089 12.615 25.588 1.00 62.59 267 ILE A N 1
ATOM 2037 C CA . ILE A 1 267 ? -12.403 12.508 26.212 1.00 62.59 267 ILE A CA 1
ATOM 2038 C C . ILE A 1 267 ? -12.686 13.821 26.930 1.00 62.59 267 ILE A C 1
ATOM 2040 O O . ILE A 1 267 ? -11.968 14.209 27.851 1.00 62.59 267 ILE A O 1
ATOM 2044 N N . GLY A 1 268 ? -13.749 14.500 26.510 1.00 51.94 268 GLY A N 1
ATOM 2045 C CA . GLY A 1 268 ? -14.274 15.653 27.229 1.00 51.94 268 GLY A CA 1
ATOM 2046 C C . GLY A 1 268 ? -15.017 15.224 28.491 1.00 51.94 268 GLY A C 1
ATOM 2047 O O . GLY A 1 268 ? -15.762 14.240 28.482 1.00 51.94 268 GLY A O 1
ATOM 2048 N N . ASP A 1 269 ? -14.849 15.977 29.574 1.00 55.09 269 ASP A N 1
ATOM 2049 C CA . ASP A 1 269 ? -15.719 15.864 30.742 1.00 55.09 269 ASP A CA 1
ATOM 2050 C C . ASP A 1 269 ? -17.173 16.206 30.356 1.00 55.09 269 ASP A C 1
ATOM 2052 O O . ASP A 1 269 ? -17.428 17.047 29.490 1.00 55.09 269 ASP A O 1
ATOM 2056 N N . LYS A 1 270 ? -18.147 15.596 31.040 1.00 55.19 270 LYS A N 1
ATOM 2057 C CA . LYS A 1 270 ? -19.586 15.842 30.852 1.00 55.19 270 LYS A CA 1
ATOM 2058 C C . LYS A 1 270 ? -19.968 17.312 31.047 1.00 55.19 270 LYS A C 1
ATOM 2060 O O . LYS A 1 270 ? -20.991 17.740 30.523 1.00 55.19 270 LYS A O 1
ATOM 2065 N N . SER A 1 271 ? -19.169 18.076 31.797 1.00 58.38 271 SER A N 1
ATOM 2066 C CA . SER A 1 271 ? -19.359 19.518 31.992 1.00 58.38 271 SER A CA 1
ATOM 2067 C C . SER A 1 271 ? -18.845 20.386 30.831 1.00 58.38 271 SER A C 1
ATOM 2069 O O . SER A 1 271 ? -19.088 21.593 30.830 1.00 58.38 271 SER A O 1
ATOM 2071 N N . GLY A 1 272 ? -18.113 19.807 29.868 1.00 58.53 272 GLY A N 1
ATOM 2072 C CA . GLY A 1 272 ? -17.491 20.511 28.739 1.00 58.53 272 GLY A CA 1
ATOM 2073 C C . GLY A 1 272 ? -16.298 21.401 29.110 1.00 58.53 272 GLY A C 1
ATOM 2074 O O . GLY A 1 272 ? -15.767 22.095 28.247 1.00 58.53 272 GLY A O 1
ATOM 2075 N N . LYS A 1 273 ? -15.874 21.414 30.383 1.00 54.78 273 LYS A N 1
ATOM 2076 C CA . LYS A 1 273 ? -14.826 22.321 30.891 1.00 54.78 273 LYS A CA 1
ATOM 2077 C C . LYS A 1 273 ? -13.420 21.721 30.920 1.00 54.78 273 LYS A C 1
ATOM 2079 O O . LYS A 1 273 ? -12.464 22.469 31.106 1.00 54.78 273 LYS A O 1
ATOM 2084 N N . GLY A 1 274 ? -13.287 20.407 30.750 1.00 54.22 274 GLY A N 1
ATOM 2085 C CA . GLY A 1 274 ? -12.007 19.700 30.792 1.00 54.22 274 GLY A CA 1
ATOM 2086 C C . GLY A 1 274 ? -11.907 18.645 29.698 1.00 54.22 274 GLY A C 1
ATOM 2087 O O . GLY A 1 274 ? -12.915 18.065 29.300 1.00 54.22 274 GLY A O 1
ATOM 2088 N N . MET A 1 275 ? -10.687 18.409 29.224 1.00 48.56 275 MET A N 1
ATOM 2089 C CA . MET A 1 275 ? -10.342 17.359 28.267 1.00 48.56 275 MET A CA 1
ATOM 2090 C C . MET A 1 275 ? -9.282 16.468 28.912 1.00 48.56 275 MET A C 1
ATOM 2092 O O . MET A 1 275 ? -8.318 16.976 29.485 1.00 48.56 275 MET A O 1
ATOM 2096 N N . ALA A 1 276 ? -9.464 15.157 28.820 1.00 49.38 276 ALA A N 1
ATOM 2097 C CA . ALA A 1 276 ? -8.489 14.167 29.251 1.00 49.38 276 ALA A CA 1
ATOM 2098 C C . ALA A 1 276 ? -8.007 13.370 28.040 1.00 49.38 276 ALA A C 1
ATOM 2100 O O . ALA A 1 276 ? -8.820 12.883 27.252 1.00 49.38 276 ALA A O 1
ATOM 2101 N N . SER A 1 277 ? -6.694 13.199 27.918 1.00 48.19 277 SER A N 1
ATOM 2102 C CA . SER A 1 277 ? -6.105 12.335 26.894 1.00 48.19 277 SER A CA 1
ATOM 2103 C C . SER A 1 277 ? -5.800 10.964 27.491 1.00 48.19 277 SER A C 1
ATOM 2105 O O . SER A 1 277 ? -5.044 10.862 28.457 1.00 48.19 277 SER A O 1
ATOM 2107 N N . LEU A 1 278 ? -6.404 9.915 26.931 1.00 55.69 278 LEU A N 1
ATOM 2108 C CA . LEU A 1 278 ? -6.228 8.523 27.333 1.00 55.69 278 LEU A CA 1
ATOM 2109 C C . LEU A 1 278 ? -5.473 7.751 26.255 1.00 55.69 278 LEU A C 1
ATOM 2111 O O . LEU A 1 278 ? -5.890 7.704 25.098 1.00 55.69 278 LEU A O 1
ATOM 2115 N N . GLU A 1 279 ? -4.412 7.066 26.659 1.00 57.94 279 GLU A N 1
ATOM 2116 C CA . GLU A 1 279 ? -3.708 6.117 25.804 1.00 57.94 279 GLU A CA 1
ATOM 2117 C C . GLU A 1 279 ? -4.289 4.709 25.956 1.00 57.94 279 GLU A C 1
ATOM 2119 O O . GLU A 1 279 ? -4.300 4.122 27.039 1.00 57.94 279 GLU A O 1
ATOM 2124 N N . VAL A 1 280 ? -4.761 4.150 24.844 1.00 59.75 280 VAL A N 1
ATOM 2125 C CA . VAL A 1 280 ? -5.303 2.794 24.756 1.00 59.75 280 VAL A CA 1
ATOM 2126 C C . VAL A 1 280 ? -4.298 1.905 24.038 1.00 59.75 280 VAL A C 1
ATOM 2128 O O . VAL A 1 280 ? -4.172 1.949 22.816 1.00 59.75 280 VAL A O 1
ATOM 2131 N N . THR A 1 281 ? -3.597 1.061 24.787 1.00 57.00 281 THR A N 1
ATOM 2132 C CA . THR A 1 281 ? -2.623 0.096 24.240 1.00 57.00 281 THR A CA 1
ATOM 2133 C C . THR A 1 281 ? -3.245 -1.262 23.909 1.00 57.00 281 THR A C 1
ATOM 2135 O O . THR A 1 281 ? -2.673 -2.062 23.169 1.00 57.00 281 THR A O 1
ATOM 2138 N N . GLN A 1 282 ? -4.443 -1.537 24.433 1.00 50.06 282 GLN A N 1
ATOM 2139 C CA . GLN A 1 282 ? -5.167 -2.774 2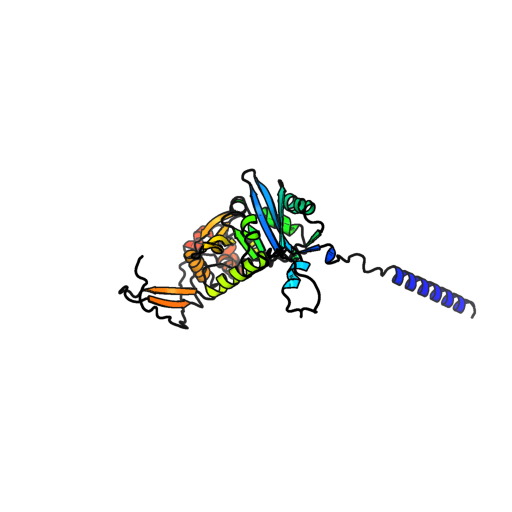4.180 1.00 50.06 282 GLN A CA 1
ATOM 2140 C C . GLN A 1 282 ? -6.675 -2.521 24.184 1.00 50.06 282 GLN A C 1
ATOM 2142 O O . GLN A 1 282 ? -7.236 -2.006 25.144 1.00 50.06 282 GLN A O 1
ATOM 2147 N N . ALA A 1 283 ? -7.338 -2.911 23.098 1.00 45.09 283 ALA A N 1
ATOM 2148 C CA . ALA A 1 283 ? -8.790 -2.912 22.994 1.00 45.09 283 ALA A CA 1
ATOM 2149 C C . ALA A 1 283 ? -9.235 -4.253 22.403 1.00 45.09 283 ALA A C 1
ATOM 2151 O O . ALA A 1 283 ? -8.657 -4.733 21.425 1.00 45.09 283 ALA A O 1
ATOM 2152 N N . ARG A 1 284 ? -10.243 -4.878 23.017 1.00 42.19 284 ARG A N 1
ATOM 2153 C CA . ARG A 1 284 ? -10.883 -6.109 22.532 1.00 42.19 284 ARG A CA 1
ATOM 2154 C C . ARG A 1 284 ? -12.362 -5.814 22.307 1.00 42.19 284 ARG A C 1
ATOM 2156 O O . ARG A 1 284 ? -13.062 -5.523 23.268 1.00 42.19 284 ARG A O 1
ATOM 2163 N N . SER A 1 285 ? -12.840 -5.879 21.064 1.00 41.81 285 SER A N 1
ATOM 2164 C CA . SER A 1 285 ? -14.232 -5.528 20.732 1.00 41.81 285 SER A CA 1
ATOM 2165 C C . SER A 1 285 ? -14.829 -6.406 19.626 1.00 41.81 285 SER A C 1
ATOM 2167 O O . SER A 1 285 ? -14.709 -6.081 18.464 1.00 41.81 285 SER A O 1
ATOM 2169 N N . LEU A 1 286 ? -15.488 -7.528 19.927 1.00 39.91 286 LEU A N 1
ATOM 2170 C CA . LEU A 1 286 ? -16.068 -8.404 18.890 1.00 39.91 286 LEU A CA 1
ATOM 2171 C C . LEU A 1 286 ? -17.475 -7.951 18.455 1.00 39.91 286 LEU A C 1
ATOM 2173 O O . LEU A 1 286 ? -18.379 -8.019 19.277 1.00 39.91 286 LEU A O 1
ATOM 2177 N N . ASN A 1 287 ? -17.692 -7.594 17.173 1.00 39.34 287 ASN A N 1
ATOM 2178 C CA . ASN A 1 287 ? -19.030 -7.594 16.524 1.00 39.34 287 ASN A CA 1
ATOM 2179 C C . ASN A 1 287 ? -19.042 -7.570 14.963 1.00 39.34 287 ASN A C 1
ATOM 2181 O O . ASN A 1 287 ? -19.953 -7.027 14.350 1.00 39.34 287 ASN A O 1
ATOM 2185 N N . ALA A 1 288 ? -18.062 -8.188 14.285 1.00 40.34 288 ALA A N 1
ATOM 2186 C CA . ALA A 1 288 ? -18.107 -8.531 12.845 1.00 40.34 288 ALA A CA 1
ATOM 2187 C C . ALA A 1 288 ? -17.252 -9.801 12.578 1.00 40.34 288 ALA A C 1
ATOM 2189 O O . ALA A 1 288 ? -16.257 -9.954 13.2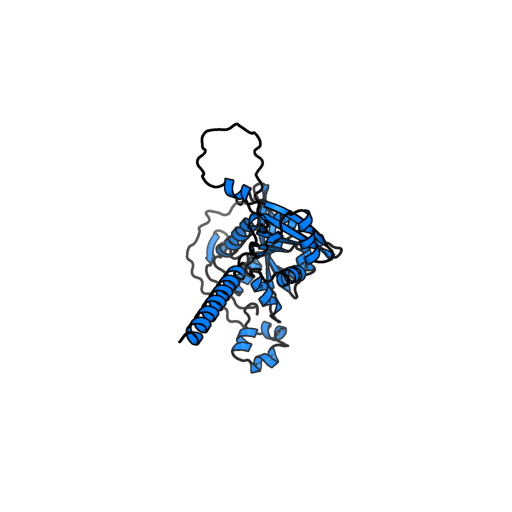78 1.00 40.34 288 ALA A O 1
ATOM 2190 N N . ASP A 1 289 ? -17.545 -10.718 11.623 1.00 48.16 289 ASP A N 1
ATOM 2191 C CA . ASP A 1 289 ? -16.705 -11.933 11.401 1.00 48.16 289 ASP A CA 1
ATOM 2192 C C . ASP A 1 289 ? -15.442 -11.623 10.598 1.00 48.16 289 ASP A C 1
ATOM 2194 O O . ASP A 1 289 ? -15.006 -12.323 9.683 1.00 48.16 289 ASP A O 1
ATOM 2198 N N . ILE A 1 290 ? -14.835 -10.512 10.948 1.00 44.66 290 ILE A N 1
ATOM 2199 C CA . ILE A 1 290 ? -13.543 -10.089 10.457 1.00 44.66 290 ILE A CA 1
ATOM 2200 C C . ILE A 1 290 ? -12.403 -10.823 11.187 1.00 44.66 290 ILE A C 1
ATOM 2202 O O . ILE A 1 290 ? -11.241 -10.667 10.809 1.00 44.66 290 ILE A O 1
ATOM 2206 N N . TYR A 1 291 ? -12.735 -11.682 12.162 1.00 50.88 291 TYR A N 1
ATOM 2207 C CA . TYR A 1 291 ? -11.825 -12.507 12.972 1.00 50.88 291 TYR A CA 1
ATOM 2208 C C . TYR A 1 291 ? -11.605 -13.927 12.463 1.00 50.88 291 TYR A C 1
ATOM 2210 O O . TYR A 1 291 ? -10.697 -14.605 12.942 1.00 50.88 291 TYR A O 1
ATOM 2218 N N . GLY A 1 292 ? -12.427 -14.404 11.528 1.00 55.38 292 GLY A N 1
ATOM 2219 C CA . GLY A 1 292 ? -12.384 -15.802 11.114 1.00 55.38 292 GLY A CA 1
ATOM 2220 C C . GLY A 1 292 ? -13.004 -16.747 12.147 1.00 55.38 292 GLY A C 1
ATOM 2221 O O . GLY A 1 292 ? -12.549 -17.881 12.284 1.00 55.38 292 GLY A O 1
ATOM 2222 N N . PHE A 1 293 ? -14.058 -16.325 12.850 1.00 61.59 293 PHE A N 1
ATOM 2223 C CA . PHE A 1 293 ? -14.924 -17.208 13.630 1.00 61.59 293 PHE A CA 1
ATOM 2224 C C . PHE A 1 293 ? -15.464 -18.348 12.782 1.00 61.59 293 PHE A C 1
ATOM 2226 O O . PHE A 1 293 ? -15.479 -19.476 13.263 1.00 61.59 293 PHE A O 1
ATOM 2233 N N . GLY A 1 294 ? -15.806 -18.105 11.513 1.00 61.56 294 GLY A N 1
ATOM 2234 C CA . GLY A 1 294 ? -16.165 -19.190 10.602 1.00 61.56 294 GLY A CA 1
ATOM 2235 C C . GLY A 1 294 ? -15.055 -20.243 10.466 1.00 61.56 294 GLY A C 1
ATOM 2236 O O . GLY A 1 294 ? -15.315 -21.443 10.513 1.00 61.56 294 GLY A O 1
ATOM 2237 N N . GLU A 1 295 ? -13.790 -19.818 10.411 1.00 62.56 295 GLU A N 1
ATOM 2238 C CA . GLU A 1 295 ? -12.635 -20.728 10.379 1.00 62.56 295 GLU A CA 1
ATOM 2239 C C . GLU A 1 295 ? -12.351 -21.373 11.750 1.00 62.56 295 GLU A C 1
ATOM 2241 O O . GLU A 1 295 ? -11.965 -22.542 11.821 1.00 62.56 295 GLU A O 1
ATOM 2246 N N . ALA A 1 296 ? -12.607 -20.677 12.860 1.00 61.66 296 ALA A N 1
ATOM 2247 C CA . ALA A 1 296 ? -12.525 -21.256 14.201 1.00 61.66 296 ALA A CA 1
ATOM 2248 C C . ALA A 1 296 ? -13.605 -22.330 14.437 1.00 61.66 296 ALA A C 1
ATOM 2250 O O . ALA A 1 296 ? -13.295 -23.398 14.971 1.00 61.66 296 ALA A O 1
ATOM 2251 N N . VAL A 1 297 ? -14.839 -22.083 13.984 1.00 64.62 297 VAL A N 1
ATOM 2252 C CA . VAL A 1 297 ? -15.961 -23.034 13.994 1.00 64.62 297 VAL A CA 1
ATOM 2253 C C . VAL A 1 297 ? -15.668 -24.199 13.061 1.00 64.62 297 VAL A C 1
ATOM 2255 O O . VAL A 1 297 ? -15.838 -25.340 13.458 1.00 64.62 297 VAL A O 1
ATOM 2258 N N . LYS A 1 298 ? -15.126 -23.968 11.865 1.00 74.12 298 LYS A N 1
ATOM 2259 C CA . LYS A 1 298 ? -14.650 -25.046 10.985 1.00 74.12 298 LYS A CA 1
ATOM 2260 C C . LYS A 1 298 ? -13.587 -25.923 11.645 1.00 74.12 298 LYS A C 1
ATOM 2262 O O . LYS A 1 298 ? -13.621 -27.138 11.472 1.00 74.12 298 LYS A O 1
ATOM 2267 N N . ARG A 1 299 ? -12.651 -25.325 12.390 1.00 64.94 299 ARG A N 1
ATOM 2268 C CA . ARG A 1 299 ? -11.557 -26.040 13.066 1.00 64.94 299 ARG A CA 1
ATOM 2269 C C . ARG A 1 299 ? -12.035 -26.847 14.277 1.00 64.94 299 ARG A C 1
ATOM 2271 O O . ARG A 1 299 ? -11.537 -27.947 14.480 1.00 64.94 299 ARG A O 1
ATOM 2278 N N . LYS A 1 300 ? -12.978 -26.322 15.069 1.00 65.25 300 LYS A N 1
ATOM 2279 C CA . LYS A 1 300 ? -13.508 -26.996 16.274 1.00 65.25 300 LYS A CA 1
ATOM 2280 C C . LYS A 1 300 ? -14.747 -27.868 16.011 1.00 65.25 300 LYS A C 1
ATOM 2282 O O . LYS A 1 300 ? -14.899 -28.902 16.645 1.00 65.25 300 LYS A O 1
ATOM 2287 N N . HIS A 1 301 ? -15.591 -27.481 15.057 1.00 72.12 301 HIS A N 1
ATOM 2288 C CA . HIS A 1 301 ? -16.888 -28.087 14.717 1.00 72.12 301 HIS A CA 1
ATOM 2289 C C . HIS A 1 301 ? -17.049 -28.287 13.188 1.00 72.12 301 HIS A C 1
ATOM 2291 O O . HIS A 1 301 ? -17.954 -27.735 12.553 1.00 72.12 301 HIS A O 1
ATOM 2297 N N . PRO A 1 302 ? -16.193 -29.103 12.541 1.00 79.31 302 PRO A N 1
ATOM 2298 C CA . PRO A 1 302 ? -16.167 -29.248 11.080 1.00 79.31 302 PRO A CA 1
ATOM 2299 C C . PRO A 1 302 ? -17.455 -29.822 10.464 1.00 79.31 302 PRO A C 1
ATOM 2301 O O . PRO A 1 302 ? -17.722 -29.589 9.283 1.00 79.31 302 PRO A O 1
ATOM 2304 N N . ARG A 1 303 ? -18.258 -30.579 11.230 1.00 80.44 303 ARG A N 1
ATOM 2305 C CA . ARG A 1 303 ? -19.535 -31.152 10.759 1.00 80.44 303 ARG A CA 1
ATOM 2306 C C . ARG A 1 303 ? -20.624 -30.084 10.642 1.00 80.44 303 ARG A C 1
ATOM 2308 O O . ARG A 1 303 ? -21.251 -29.984 9.593 1.00 80.44 303 ARG A O 1
ATOM 2315 N N . GLU A 1 304 ? -20.777 -29.252 11.667 1.00 74.44 304 GLU A N 1
ATOM 2316 C CA . GLU A 1 304 ? -21.719 -28.122 11.695 1.00 74.44 304 GLU A CA 1
ATOM 2317 C C . GLU A 1 304 ? -21.315 -27.032 10.693 1.00 74.44 304 GLU A C 1
ATOM 2319 O O . GLU A 1 304 ? -22.151 -26.459 9.995 1.00 74.44 304 GLU A O 1
ATOM 2324 N N . TRP A 1 305 ? -20.010 -26.817 10.497 1.00 80.81 305 TRP A N 1
ATOM 2325 C CA . TRP A 1 305 ? -19.529 -25.873 9.490 1.00 80.81 305 TRP A CA 1
ATOM 2326 C C . TRP A 1 305 ? -20.006 -26.197 8.063 1.00 80.81 305 TRP A C 1
ATOM 2328 O O . TRP A 1 305 ? -20.277 -25.286 7.276 1.00 80.81 305 TRP A O 1
ATOM 2338 N N . LYS A 1 306 ? -20.154 -27.484 7.702 1.00 84.12 306 LYS A N 1
ATOM 2339 C CA . LYS A 1 306 ? -20.594 -27.883 6.351 1.00 84.12 306 LYS A CA 1
ATOM 2340 C C . LYS A 1 306 ? -21.993 -27.365 6.007 1.00 84.12 306 LYS A C 1
ATOM 2342 O O . LYS A 1 306 ? -22.216 -27.024 4.845 1.00 84.12 306 LYS A O 1
ATOM 2347 N N . THR A 1 307 ? -22.892 -27.287 6.986 1.00 82.81 307 THR A N 1
ATOM 2348 C CA . THR A 1 307 ? -24.263 -26.781 6.819 1.00 82.81 307 THR A CA 1
ATOM 2349 C C . THR A 1 307 ? -24.349 -25.267 7.007 1.00 82.81 307 THR A C 1
ATOM 2351 O O . THR A 1 307 ? -25.164 -24.616 6.354 1.00 82.81 307 THR A O 1
ATOM 2354 N N . MET A 1 308 ? -23.481 -24.683 7.839 1.00 74.88 308 MET A N 1
ATOM 2355 C CA . MET A 1 308 ? -23.490 -23.246 8.136 1.00 74.88 308 MET A CA 1
ATOM 2356 C C . MET A 1 308 ? -22.794 -22.387 7.073 1.00 74.88 308 MET A C 1
ATOM 2358 O O . MET A 1 308 ? -23.227 -21.258 6.842 1.00 74.88 308 MET A O 1
ATOM 2362 N N . LYS A 1 309 ? -21.760 -22.899 6.383 1.00 78.06 309 LYS A N 1
ATOM 2363 C CA . LYS A 1 309 ? -20.907 -22.088 5.487 1.00 78.06 309 LYS A CA 1
ATOM 2364 C C . LYS A 1 309 ? -21.680 -21.303 4.417 1.00 78.06 309 LYS A C 1
ATOM 2366 O O . LYS A 1 309 ? -21.263 -20.218 4.039 1.00 78.06 309 LYS A O 1
ATOM 2371 N N . SER A 1 310 ? -22.780 -21.856 3.896 1.00 75.06 310 SER A N 1
ATOM 2372 C CA . SER A 1 310 ? -23.566 -21.251 2.807 1.00 75.06 310 SER A CA 1
ATOM 2373 C C . SER A 1 310 ? -24.553 -20.191 3.291 1.00 75.06 310 SER A C 1
ATOM 2375 O O . SER A 1 310 ? -25.086 -19.438 2.483 1.00 75.06 310 SER A O 1
ATOM 2377 N N . LYS A 1 311 ? -24.820 -20.150 4.600 1.00 79.50 311 LYS A N 1
ATOM 2378 C CA . LYS A 1 311 ? -25.718 -19.190 5.253 1.00 79.50 311 LYS A CA 1
ATOM 2379 C C . LYS A 1 311 ? -24.964 -18.290 6.234 1.00 79.50 311 LYS A C 1
ATOM 2381 O O . LYS A 1 311 ? -25.598 -17.547 6.975 1.00 79.50 311 LYS A O 1
ATOM 2386 N N . TRP A 1 312 ? -23.633 -18.354 6.242 1.00 70.25 312 TRP A N 1
ATOM 2387 C CA . TRP A 1 312 ? -22.786 -17.681 7.221 1.00 70.25 312 TRP A CA 1
ATOM 2388 C C . TRP A 1 312 ? -23.032 -16.170 7.267 1.00 70.25 312 TRP A C 1
ATOM 2390 O O . TRP A 1 312 ? -23.204 -15.623 8.349 1.00 70.25 312 TRP A O 1
ATOM 2400 N N . ASP A 1 313 ? -23.219 -15.541 6.104 1.00 58.00 313 ASP A N 1
ATOM 2401 C CA . ASP A 1 313 ? -23.548 -14.113 5.974 1.00 58.00 313 ASP A CA 1
ATOM 2402 C C . ASP A 1 313 ? -24.860 -13.713 6.684 1.00 58.00 313 ASP A C 1
ATOM 2404 O O . ASP A 1 313 ? -25.043 -12.549 7.029 1.00 58.00 313 ASP A O 1
ATOM 2408 N N . LYS A 1 314 ? -25.775 -14.667 6.921 1.00 66.25 314 LYS A N 1
ATOM 2409 C CA . LYS A 1 314 ? -27.041 -14.461 7.650 1.00 66.25 314 LYS A CA 1
ATOM 2410 C C . LYS A 1 314 ? -26.966 -14.881 9.118 1.00 66.25 314 LYS A C 1
ATOM 2412 O O . LYS A 1 314 ? -27.667 -14.309 9.943 1.00 66.25 314 LYS A O 1
ATOM 2417 N N . ILE A 1 315 ? -26.152 -15.891 9.427 1.00 65.81 315 ILE A N 1
ATOM 2418 C CA . ILE A 1 315 ? -25.978 -16.429 10.784 1.00 65.81 315 ILE A CA 1
ATOM 2419 C C . ILE A 1 315 ? -25.116 -15.486 11.614 1.00 65.81 315 ILE A C 1
ATOM 2421 O O . ILE A 1 315 ? -25.441 -15.187 12.758 1.00 65.81 315 ILE A O 1
ATOM 2425 N N . PHE A 1 316 ? -24.019 -15.016 11.028 1.00 60.12 316 PHE A N 1
ATOM 2426 C CA . PHE A 1 316 ? -23.021 -14.246 11.741 1.00 60.12 316 PHE A CA 1
ATOM 2427 C C . PHE A 1 316 ? -23.587 -12.977 12.430 1.00 60.12 316 PHE A C 1
ATOM 2429 O O . PHE A 1 316 ? -23.315 -12.803 13.618 1.00 60.12 316 PHE A O 1
ATOM 2436 N N . PRO A 1 317 ? -24.435 -12.145 11.784 1.00 54.75 317 PRO A N 1
ATOM 2437 C CA . PRO A 1 317 ? -25.016 -10.956 12.422 1.00 54.75 317 PRO A CA 1
ATOM 2438 C C . PRO A 1 317 ? -25.926 -11.242 13.628 1.00 54.75 317 PRO A C 1
ATOM 2440 O O . PRO A 1 317 ? -26.251 -10.326 14.376 1.00 54.75 317 PRO A O 1
ATOM 2443 N N . GLN A 1 318 ? -26.375 -12.490 13.808 1.00 57.47 318 GLN A N 1
ATOM 2444 C CA . GLN A 1 318 ? -27.289 -12.888 14.886 1.00 57.47 318 GLN A CA 1
ATOM 2445 C C . GLN A 1 318 ? -26.554 -13.379 16.143 1.00 57.47 318 GLN A C 1
ATOM 2447 O O . GLN A 1 318 ? -27.183 -13.643 17.170 1.00 57.47 318 GLN A O 1
ATOM 2452 N N . ILE A 1 319 ? -25.228 -13.520 16.082 1.00 60.22 319 ILE A N 1
ATOM 2453 C CA . ILE A 1 319 ? -24.418 -13.980 17.208 1.00 60.22 319 ILE A CA 1
ATOM 2454 C C . ILE A 1 319 ? -24.309 -12.840 18.226 1.00 60.22 319 ILE A C 1
ATOM 2456 O O . ILE A 1 319 ? -23.693 -11.812 17.959 1.00 60.22 319 ILE A O 1
ATOM 2460 N N . LYS A 1 320 ? -24.882 -13.029 19.421 1.00 40.50 320 LYS A N 1
ATOM 2461 C CA . LYS A 1 320 ? -24.694 -12.098 20.541 1.00 40.50 320 LYS A CA 1
ATOM 2462 C C . LYS A 1 320 ? -23.263 -12.217 21.060 1.00 40.50 320 LYS A C 1
ATOM 2464 O O . LYS A 1 320 ? -22.922 -13.200 21.716 1.00 40.50 320 LYS A O 1
AT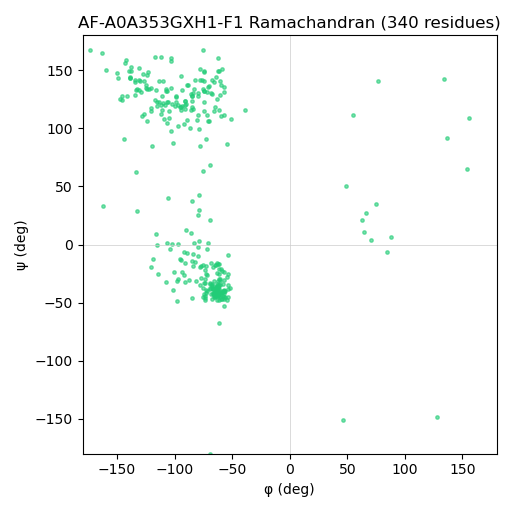OM 2469 N N . LEU A 1 321 ? -22.429 -11.225 20.769 1.00 42.81 321 LEU A N 1
ATOM 2470 C CA . LEU A 1 321 ? -21.060 -11.163 21.271 1.00 42.81 321 LEU A CA 1
ATOM 2471 C C . LEU A 1 321 ? -21.030 -10.397 22.595 1.00 42.81 321 LEU A C 1
ATOM 2473 O O . LEU A 1 321 ? -21.420 -9.235 22.674 1.00 42.81 321 LEU A O 1
ATOM 2477 N N . ALA A 1 322 ? -20.570 -11.068 23.651 1.00 37.69 322 ALA A N 1
ATOM 2478 C CA . ALA A 1 322 ? -20.261 -10.427 24.920 1.00 37.69 322 ALA A CA 1
ATOM 2479 C C . ALA A 1 322 ? -18.874 -9.781 24.811 1.00 37.69 322 ALA A C 1
ATOM 2481 O O . ALA A 1 322 ? -17.856 -10.475 24.762 1.00 37.69 322 ALA A O 1
ATOM 2482 N N . ILE A 1 323 ? -18.837 -8.453 24.729 1.00 40.16 323 ILE A N 1
ATOM 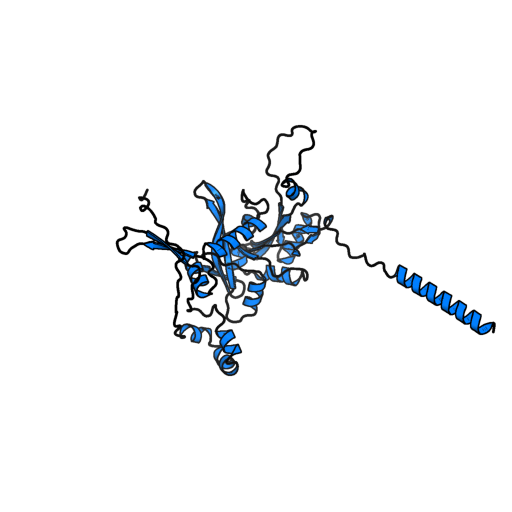2483 C CA . ILE A 1 323 ? -17.593 -7.692 24.640 1.00 40.16 323 ILE A CA 1
ATOM 2484 C C . ILE A 1 323 ? -17.134 -7.337 26.055 1.00 40.16 323 ILE A C 1
ATOM 2486 O O . ILE A 1 323 ? -17.804 -6.587 26.758 1.00 40.16 323 ILE A O 1
ATOM 2490 N N . LYS A 1 324 ? -15.972 -7.856 26.460 1.00 33.03 324 LYS A N 1
ATOM 2491 C CA . LYS A 1 324 ? -15.272 -7.429 27.675 1.00 33.03 324 LYS A CA 1
ATOM 2492 C C . LYS A 1 324 ? -14.077 -6.570 27.266 1.00 33.03 324 LYS A C 1
ATOM 2494 O O . LYS A 1 324 ? -13.114 -7.095 26.706 1.00 33.03 324 LYS A O 1
ATOM 2499 N N . VAL A 1 325 ? -14.158 -5.266 27.526 1.00 38.34 325 VAL A N 1
ATOM 2500 C CA . VAL A 1 325 ? -13.041 -4.330 27.342 1.00 38.34 325 VAL A CA 1
ATOM 2501 C C . VAL A 1 325 ? -12.331 -4.187 28.684 1.00 38.34 325 VAL A C 1
ATOM 2503 O O . VAL A 1 325 ? -12.927 -3.724 29.651 1.00 38.34 325 VAL A O 1
ATOM 2506 N N . GLU A 1 326 ? -11.077 -4.618 28.752 1.00 38.44 326 GLU A N 1
ATOM 2507 C CA . GLU A 1 326 ? -10.185 -4.331 29.876 1.00 38.44 326 GLU A CA 1
ATOM 2508 C C . GLU A 1 326 ? -9.202 -3.261 29.402 1.00 38.44 326 GLU A C 1
ATOM 2510 O O . GLU A 1 326 ? -8.435 -3.501 28.470 1.00 38.44 326 GLU A O 1
ATOM 2515 N N . THR A 1 327 ? -9.276 -2.073 30.001 1.00 39.94 327 THR A N 1
ATOM 2516 C CA . THR A 1 327 ? -8.411 -0.937 29.665 1.00 39.94 327 THR A CA 1
ATOM 2517 C C . THR A 1 327 ? -7.409 -0.731 30.791 1.00 39.94 327 THR A C 1
ATOM 2519 O O . THR A 1 327 ? -7.792 -0.657 31.957 1.00 39.94 327 THR A O 1
ATOM 2522 N N . THR A 1 328 ? -6.132 -0.587 30.447 1.00 39.34 328 THR A N 1
ATOM 2523 C CA . THR A 1 328 ? -5.091 -0.136 31.376 1.00 39.34 328 THR A CA 1
ATOM 2524 C C . THR A 1 328 ? -4.655 1.256 30.943 1.00 39.34 328 THR A C 1
ATOM 2526 O O . THR A 1 328 ? -4.164 1.427 29.831 1.00 39.34 328 THR A O 1
ATOM 2529 N N . VAL A 1 329 ? -4.888 2.252 31.798 1.00 44.34 329 VAL A N 1
ATOM 2530 C CA . VAL A 1 329 ? -4.469 3.639 31.565 1.00 44.34 329 VAL A CA 1
ATOM 2531 C C . VAL A 1 329 ? -3.033 3.780 32.064 1.00 44.34 329 VAL A C 1
ATOM 2533 O O . VAL A 1 329 ? -2.782 3.595 33.252 1.00 44.34 329 VAL A O 1
ATOM 2536 N N . PHE A 1 330 ? -2.095 4.066 31.160 1.00 41.56 330 PHE A N 1
ATOM 2537 C CA . PHE A 1 330 ? -0.669 4.214 31.494 1.00 41.56 330 PHE A CA 1
ATOM 2538 C C . PHE A 1 330 ? -0.271 5.667 31.785 1.00 41.56 330 PHE A C 1
ATOM 2540 O O . PHE A 1 330 ? 0.702 5.901 32.495 1.00 41.56 330 PHE A O 1
ATOM 2547 N N . SER A 1 331 ? -1.027 6.634 31.258 1.00 40.16 331 SER A N 1
ATOM 2548 C CA . SER A 1 331 ? -0.821 8.068 31.461 1.00 40.16 331 SER A CA 1
ATOM 2549 C C . SER A 1 331 ? -2.116 8.832 31.162 1.00 40.16 331 SER A C 1
ATOM 2551 O O . SER A 1 331 ? -2.920 8.391 30.336 1.00 40.16 331 SER A O 1
ATOM 2553 N N . SER A 1 332 ? -2.317 9.968 31.830 1.00 43.41 332 SER A N 1
ATOM 2554 C CA . SER A 1 332 ? -3.365 10.946 31.527 1.00 43.41 332 SER A CA 1
ATOM 2555 C C . SER A 1 332 ? -2.704 12.284 31.207 1.00 43.41 332 SER A C 1
ATOM 2557 O O . SER A 1 332 ? -2.026 12.849 32.065 1.00 43.41 332 SER A O 1
ATOM 2559 N N . GLY A 1 333 ? -2.885 12.786 29.986 1.00 41.31 333 GLY A N 1
ATOM 2560 C CA . GLY A 1 333 ? -2.445 14.133 29.612 1.00 41.31 333 GLY A CA 1
ATOM 2561 C C . GLY A 1 333 ? -3.478 15.184 30.023 1.00 41.31 333 GLY A C 1
ATOM 2562 O O . GLY A 1 333 ? -4.668 14.994 29.769 1.00 41.31 333 GLY A O 1
ATOM 2563 N N . GLU A 1 334 ? -3.030 16.280 30.642 1.00 42.41 334 GLU A N 1
ATOM 2564 C CA . GLU A 1 334 ? -3.866 17.427 31.018 1.00 42.41 334 GLU A CA 1
ATOM 2565 C C . GLU A 1 334 ? -3.776 18.510 29.925 1.00 42.41 334 GLU A C 1
ATOM 2567 O O . GLU A 1 334 ? -2.696 19.031 29.642 1.00 42.41 334 GLU A O 1
ATOM 2572 N N . LEU A 1 335 ? -4.899 18.851 29.282 1.00 41.53 335 LEU A N 1
ATOM 2573 C CA . LEU A 1 335 ? -4.972 20.005 28.379 1.00 41.53 335 LEU A CA 1
ATOM 2574 C C . LEU A 1 335 ? -5.365 21.249 29.186 1.00 41.53 335 LEU A C 1
ATOM 2576 O O . LEU A 1 335 ? -6.520 21.410 29.588 1.00 41.53 335 LEU A O 1
ATOM 2580 N N . LEU A 1 336 ? -4.409 22.156 29.408 1.00 41.44 336 LEU A N 1
ATOM 2581 C CA . LEU A 1 336 ? -4.666 23.462 30.016 1.00 41.44 336 LEU A CA 1
ATOM 2582 C C . LEU A 1 336 ? -5.400 24.376 29.015 1.00 41.44 336 LEU A C 1
ATOM 2584 O O . LEU A 1 336 ? -4.782 25.141 28.280 1.00 41.44 336 LEU A O 1
ATOM 2588 N N . LYS A 1 337 ? -6.737 24.310 29.082 1.00 37.59 337 LYS A N 1
ATOM 2589 C CA . LYS A 1 337 ? -7.769 25.115 28.393 1.00 37.59 337 LYS A CA 1
ATOM 2590 C C . LYS A 1 337 ? -8.035 24.775 26.910 1.00 37.59 337 LYS A C 1
ATOM 2592 O O . LYS A 1 337 ? -7.103 24.533 26.150 1.00 37.59 337 LYS A O 1
ATOM 2597 N N . PRO A 1 338 ? -9.315 24.799 26.479 1.00 36.41 338 PRO A N 1
ATOM 2598 C CA . PRO A 1 338 ? -9.683 24.605 25.078 1.00 36.41 338 PRO A CA 1
ATOM 2599 C C . PRO A 1 338 ? -9.189 25.780 24.212 1.00 36.41 338 PRO A C 1
ATOM 2601 O O . PRO A 1 338 ? -9.274 26.929 24.659 1.00 36.41 338 PRO A O 1
ATOM 2604 N N . PRO A 1 339 ? -8.702 25.536 22.979 1.00 41.78 339 PRO A N 1
ATOM 2605 C CA . PRO A 1 339 ? -8.423 26.611 22.036 1.00 41.78 339 PRO A CA 1
ATOM 2606 C C . PRO A 1 339 ? -9.735 27.330 21.701 1.00 41.78 339 PRO A C 1
ATOM 2608 O O . PRO A 1 339 ? -10.727 26.702 21.328 1.00 41.78 339 PRO A O 1
ATOM 2611 N N . LEU A 1 340 ? -9.748 28.650 21.890 1.00 39.28 340 LEU A N 1
ATOM 2612 C CA . LEU A 1 340 ? -10.875 29.495 21.506 1.00 39.28 340 LEU A CA 1
ATOM 2613 C C . LEU A 1 340 ? -11.105 29.377 19.988 1.00 39.28 340 LEU A C 1
ATOM 2615 O O . LEU A 1 340 ? -10.123 29.327 19.243 1.00 39.28 340 LEU A O 1
ATOM 2619 N N . PRO A 1 341 ? -12.366 29.336 19.523 1.00 47.34 341 PRO A N 1
ATOM 2620 C CA . PRO A 1 341 ? -12.657 29.345 18.095 1.00 47.34 341 PRO A CA 1
ATOM 2621 C C . PRO A 1 341 ? -12.117 30.641 17.470 1.00 47.34 341 PRO A C 1
ATOM 2623 O O . PRO A 1 341 ? -12.375 31.724 17.998 1.00 47.34 341 PRO A O 1
ATOM 2626 N N . GLN A 1 342 ? -11.341 30.506 16.389 1.00 45.56 342 GLN A N 1
ATOM 2627 C CA . GLN A 1 342 ? -10.998 31.615 15.491 1.00 45.56 342 GLN A CA 1
ATOM 2628 C C . GLN A 1 342 ? -12.152 31.903 14.539 1.00 45.56 342 GLN A C 1
ATOM 2630 O O . GLN A 1 342 ? -12.779 30.919 14.077 1.00 45.56 342 GLN A O 1
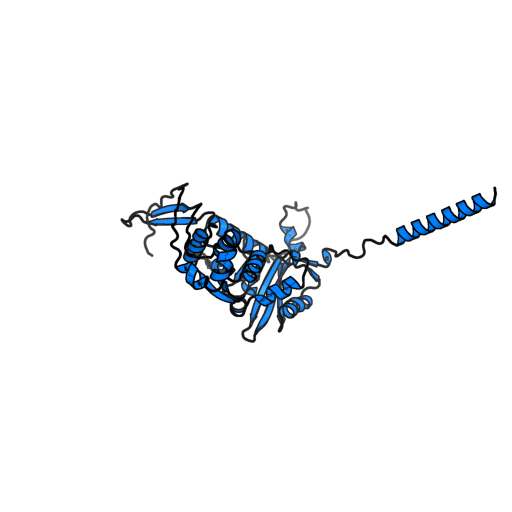#

Mean predicted aligned error: 14.65 Å

Solvent-accessible surface area (backbone atoms only — not comparable to full-atom values): 19063 Å² total; per-residue (Å²): 118,72,68,64,54,54,52,53,52,51,51,50,52,51,51,52,52,52,52,52,51,53,60,68,68,60,70,84,70,83,84,72,82,54,73,90,50,45,32,43,22,36,22,37,18,36,32,40,49,96,90,62,32,21,34,26,26,40,32,27,54,39,72,76,56,60,58,77,76,59,98,65,85,81,74,94,80,81,80,93,75,92,73,96,63,85,74,69,26,49,50,77,47,69,13,70,24,86,38,47,56,50,1,51,54,48,36,53,82,79,37,100,36,48,82,34,59,58,60,34,46,29,39,29,27,3,38,58,18,28,47,78,33,52,58,47,59,51,59,44,50,73,73,41,84,80,53,64,59,72,23,32,39,36,32,20,71,50,50,12,60,55,61,64,64,48,66,50,96,86,37,75,45,34,44,56,43,53,50,53,51,45,52,50,36,21,48,54,50,21,28,37,56,83,33,36,45,44,57,52,56,54,26,68,74,40,94,80,47,65,34,65,29,18,22,33,34,78,42,70,44,99,87,69,48,72,39,82,42,82,44,15,26,38,31,29,49,96,54,14,48,78,49,74,32,51,40,69,53,27,26,51,48,26,24,35,68,55,62,34,48,20,26,74,43,80,44,67,44,96,84,71,81,47,48,40,36,39,46,41,49,52,44,49,39,63,88,67,76,84,75,43,55,69,57,52,41,36,72,78,39,54,73,62,33,70,72,40,65,88,45,38,89,68,51,58,82,70,60,87,62,87,62,70,71,71,79,68,78,84,56,74,50,80,60,90,68,81,84,74,88,128

Radius of gyration: 28.45 Å; Cα contacts (8 Å, |Δi|>4): 611; chains: 1; bounding box: 81×92×55 Å

Nearest PDB structures (foldseek):
  3n54-assembly1_B  TM=4.563E-01  e=1.518E-09  Bacillus subtilis subsp. subtilis str. 168
  5hx0-assembly1_B  TM=5.183E-01  e=1.033E+00  Dyadobacter fermentans DSM 18053
  3h6j-assembly1_A  TM=4.288E-01  e=2.118E+00  Pseudomonas aeruginosa
  2w38-assembly1_A  TM=4.730E-01  e=3.219E+00  Pseudomonas aeruginosa PAO1
  3cwv-assembly1_A  TM=4.690E-01  e=9.448E+00  Myxococcus xanthus DK 1622

Secondary structure (DSSP, 8-state):
-HHHHHHHHHHHHHHHHHHHHHHHH--TTTT---GGGEEEEEEEEEEE-TTS-EEEEEEEE-HHHHGGGS-----S------------SEEEEEEEESSHHHHHHHGGGT-SSEEEGGG--EEEE-HHHHHH-THHHHHHHHT-TT--TT-EEEEESS-HHHHHH---SS-SSHHHHHHHHHHHHHHHTSSS---BHHHHHHHHH-SSPPEEEEEEEEEE-TTS-EEEEEEEEEEEETTEEEEEE-HHHHHHHHHHHT--S-EEEEEE-TTSS-EEEEEES------SGGG-HHHHHHHH-HHHHHHHTTTHHHHGGG-------------EEE--SPPPP-

Sequence (342 aa):
MYFLDRMNWVKKKIGILFMVVLMVGCNGCWDKNELKNLALISGMGVDRTSDGKYITTFQVIIPSMVKEGGSGSKGPGGGGGSGGGMTQAVLVTSGESMTGFGSARVNRFWISRNLYLPTSQVIVFGQDAARQGIRSAYDLYARYPQKRLTEMVVVAKGTASEILKAQNQIDKIPAIALITLMNDSYNWTGQVIATRSIDLFEYRVSKTRAAVMPQVEVITAPVGEKVIKMSGTAVIRKDRLVGELNENETRGLLWVLGKVKLALLEIGDKSGKGMASLEVTQARSLNADIYGFGEAVKRKHPREWKTMKSKWDKIFPQIKLAIKVETTVFSSGELLKPPLPQ

Foldseek 3Di:
DVVVVVVVVVVVVVVVVVVVVVVVVPPVPPPDPDPVQEFQFAEWFWEADPVGKIKIKTWTFDVVLVPVPDPDDDDDDDDDDDDPDNPQRTDIDMAIDNALVNRVVRCCVVDNHHYDQQNYAAYEYEQNNQAVFDVRVVVVVVVDVNHDQFHWYEYEPGGRSVQQPDDDPVDSGSSVVVVVQQVCCLQAALQFDTDTSVQVVVQLVDPPAWDKHWYWYFDQDPVRDTDIHIFFIFTHDPRHGDDTGGSVRSSVVCLQQQSRQWHWDWDADPVNWWIKIFIFRTHHDHQACNNPVLVVCCVVPVPVSVVCVVVVVVVRNVDDDDGDTDGDTPDIDTDPGDDDDD